Protein AF-A0A2S9FES9-F1 (afdb_monomer)

Secondary structure (DSSP, 8-state):
-HHHHHHHTTSS--EEEEES---STTS--HHHHHHHHHHHHHTT--SEEEEE-S-SSSSTHHHH-S---HHHHHHHS-GGGHHHHHHHHHHHH------TTTTHHHHHHHHTT-SSSEEEE-SS--SHHHHHHHHHHT-SEE---HHHHH-TTHHHHHHH-TT---------HHHHHTTSS---TT-HHHHH-----HHHHTTS--------

Sequence (212 aa):
AERVREVVGDQIAVIAKLDMDDGLPGSIWIDEALRTAQLLDADHTLDAIELTQGSSVYKPMYLFRGDVPVREFARVMPPALRPAVRLVGKQTMGVYPYEDLYMLPAARQFVSLMRNTQLILLGGITNRDHLVTGRREGFDFMAMGRALLREPDLVNKMIAEPTTRSRCTHNNKCMVTVFGRTHCVLDPEQRYGRVESADAVGALGGTVTAIG

Nearest PDB structures (foldseek):
  4nae-assembly1_A  TM=6.005E-01  e=2.695E-02  Geobacillus kaustophilus HTA426
  3b0u-assembly2_Y  TM=5.362E-01  e=3.894E-02  Thermus thermophilus HB8
  4naf-assembly1_B  TM=5.577E-01  e=7.193E-02  Geobacillus kaustophilus HTA426
  3atz-assembly3_C  TM=6.819E-01  e=1.749E+00  Trypanosoma cruzi
  5k0r-assembly1_A  TM=3.164E-01  e=3.662E-02  Shewanella oneidensis MR-1

pLDDT: mean 91.8, std 12.76, range [35.34, 98.88]

Radius of gyration: 21.16 Å; Cα contacts (8 Å, |Δi|>4): 321; chains: 1; bounding box: 43×60×58 Å

Foldseek 3Di:
DVVVCVVCPPVDAAEAEFACEAPDVPDDHNVNSLVVLLVVLVVLRHQAYEYFHHDCVFLVCRRQAAAQLQQLLLVVDDVVCSVVSNVCVDVRNDHHHADAQVCVVSQLVNQVSHDRHAYEREGRDQALVSVVVCVVSRHPHYDDDQQCLQPVCSVVVCVVPVPDGGPRPSNCSLVSCVVDDRGDCVDCCRNVNDDDDPVNVVVDPDDDDDDD

Mean predicted aligned error: 6.39 Å

Solvent-accessible surface area (backbone atoms only — not comparable to full-atom values): 12202 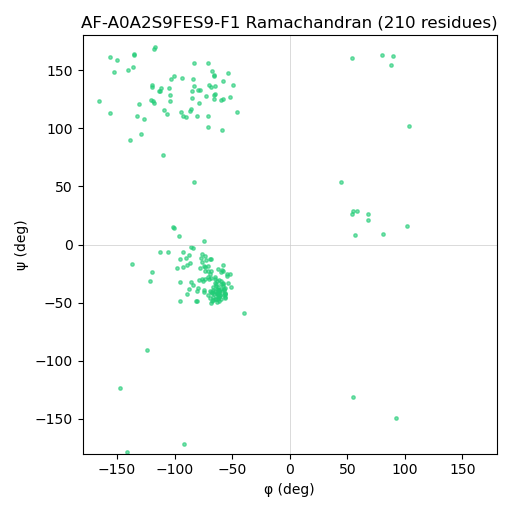Å² total; per-residue (Å²): 100,56,73,57,33,71,75,50,55,89,79,58,86,43,70,47,79,42,64,37,34,42,89,49,96,92,56,62,39,54,71,60,29,52,53,49,50,48,53,52,32,73,64,68,42,42,56,29,39,35,48,46,42,37,32,85,84,54,35,31,27,68,48,68,31,32,49,69,40,32,73,60,47,25,68,80,42,62,80,89,51,23,67,56,34,58,73,48,31,52,70,63,33,35,85,33,81,64,54,76,43,68,38,45,82,65,54,55,68,48,50,86,65,52,84,70,35,41,39,26,45,38,40,55,44,53,38,49,67,48,52,53,48,43,45,75,66,60,33,75,42,74,51,65,55,68,31,42,58,60,34,80,59,47,69,60,45,33,69,79,38,60,83,48,71,55,86,48,79,50,50,49,54,36,69,57,27,59,87,62,73,68,37,26,79,87,37,60,50,68,61,76,46,73,82,77,53,78,74,60,59,72,76,57,87,67,86,84,77,87,77,134

Structure (mmCIF, N/CA/C/O backbone):
data_AF-A0A2S9FES9-F1
#
_entry.id   AF-A0A2S9FES9-F1
#
loop_
_atom_site.group_PDB
_atom_site.id
_atom_site.type_symbol
_atom_site.label_atom_id
_atom_site.label_alt_id
_atom_site.label_comp_id
_atom_site.label_asym_id
_atom_site.label_entity_id
_atom_site.label_seq_id
_atom_site.pdbx_PDB_ins_code
_atom_site.Cartn_x
_atom_site.Cartn_y
_atom_site.Cartn_z
_atom_site.occupancy
_atom_site.B_iso_or_equiv
_atom_site.auth_seq_id
_atom_site.auth_comp_id
_atom_site.auth_asym_id
_atom_site.auth_atom_id
_atom_site.pdbx_PDB_model_num
ATOM 1 N N . ALA A 1 1 ? -21.645 1.277 4.607 1.00 89.44 1 ALA A N 1
ATOM 2 C CA . ALA A 1 1 ? -21.116 0.163 5.421 1.00 89.44 1 ALA A CA 1
ATOM 3 C C . ALA A 1 1 ? -22.243 -0.572 6.143 1.00 89.44 1 ALA A C 1
ATOM 5 O O . ALA A 1 1 ? -22.312 -1.787 6.020 1.00 89.44 1 ALA A O 1
ATOM 6 N N . GLU A 1 2 ? -23.172 0.151 6.775 1.00 94.62 2 GLU A N 1
ATOM 7 C CA . GLU A 1 2 ? -24.381 -0.384 7.431 1.00 94.62 2 GLU A CA 1
ATOM 8 C C . GLU A 1 2 ? -25.073 -1.519 6.665 1.00 94.62 2 GLU A C 1
ATOM 10 O O . GLU A 1 2 ? -25.104 -2.644 7.150 1.00 94.62 2 GLU A O 1
ATOM 15 N N . ARG A 1 3 ? -25.503 -1.288 5.416 1.00 97.31 3 ARG A N 1
ATOM 16 C CA . ARG A 1 3 ? -26.174 -2.337 4.630 1.00 97.31 3 ARG A CA 1
ATOM 17 C C . ARG A 1 3 ? -25.334 -3.605 4.436 1.00 97.31 3 ARG A C 1
ATOM 19 O O . ARG A 1 3 ? -25.883 -4.699 4.367 1.00 97.31 3 ARG A O 1
ATOM 26 N N . VAL A 1 4 ? -24.011 -3.469 4.324 1.00 97.19 4 VAL A N 1
ATOM 27 C CA . VAL A 1 4 ? -23.110 -4.628 4.227 1.00 97.19 4 VAL A CA 1
ATOM 28 C C . VAL A 1 4 ? -23.113 -5.374 5.556 1.00 97.19 4 VAL A C 1
ATOM 30 O O . VAL A 1 4 ? -23.372 -6.573 5.552 1.00 97.19 4 VAL A O 1
ATOM 33 N N . ARG A 1 5 ? -22.919 -4.665 6.679 1.00 96.69 5 ARG A N 1
ATOM 34 C CA . ARG A 1 5 ? -22.953 -5.237 8.034 1.00 96.69 5 ARG A CA 1
ATOM 35 C C . ARG A 1 5 ? -24.268 -5.960 8.326 1.00 96.69 5 ARG A C 1
ATOM 37 O O . ARG A 1 5 ? -24.227 -7.081 8.810 1.00 96.69 5 ARG A O 1
ATOM 44 N N . GLU A 1 6 ? -25.413 -5.372 7.990 1.00 97.06 6 GLU A N 1
ATOM 45 C CA . GLU A 1 6 ? -26.726 -6.012 8.161 1.00 97.06 6 GLU A CA 1
ATOM 46 C C . GLU A 1 6 ? -26.826 -7.360 7.441 1.00 97.06 6 GLU A C 1
ATOM 48 O O . GLU A 1 6 ? -27.397 -8.312 7.966 1.00 97.06 6 GLU A O 1
ATOM 53 N N . VAL A 1 7 ? -26.300 -7.433 6.214 1.00 98.00 7 VAL A N 1
ATOM 54 C CA . VAL A 1 7 ? -26.383 -8.637 5.380 1.00 98.00 7 VAL A CA 1
ATOM 55 C C . VAL A 1 7 ? -25.429 -9.720 5.876 1.00 98.00 7 VAL A C 1
ATOM 57 O O . VAL A 1 7 ? -25.786 -10.897 5.841 1.00 98.00 7 VAL A O 1
ATOM 60 N N . VAL A 1 8 ? -24.225 -9.347 6.317 1.00 97.50 8 VAL A N 1
ATOM 61 C CA . VAL A 1 8 ? -23.186 -10.319 6.694 1.00 97.50 8 VAL A CA 1
ATOM 62 C C . VAL A 1 8 ? -23.186 -10.679 8.183 1.00 97.50 8 VAL A C 1
ATOM 64 O O . VAL A 1 8 ? -22.630 -11.713 8.558 1.00 97.50 8 VAL A O 1
ATOM 67 N N . GLY A 1 9 ? -23.802 -9.854 9.035 1.00 95.00 9 GLY A N 1
ATOM 68 C CA . GLY A 1 9 ? -23.737 -9.980 10.491 1.00 95.00 9 GLY A CA 1
ATOM 69 C C . GLY A 1 9 ? -22.289 -10.010 10.985 1.00 95.00 9 GLY A C 1
ATOM 70 O O . GLY A 1 9 ? -21.461 -9.214 10.545 1.00 95.00 9 GLY A O 1
ATOM 71 N N . ASP A 1 10 ? -21.978 -10.981 11.844 1.00 94.94 10 ASP A N 1
ATOM 72 C CA . ASP A 1 10 ? -20.635 -11.193 12.407 1.00 94.94 10 ASP A CA 1
ATOM 73 C C . ASP A 1 10 ? -19.865 -12.335 11.716 1.00 94.94 10 ASP A C 1
ATOM 75 O O . ASP A 1 10 ? -18.880 -12.849 12.243 1.00 94.94 10 ASP A O 1
ATOM 79 N N . GLN A 1 11 ? -20.317 -12.785 10.539 1.00 97.25 11 GLN A N 1
ATOM 80 C CA . GLN A 1 11 ? -19.721 -13.944 9.859 1.00 97.25 11 GLN A CA 1
ATOM 81 C C . GLN A 1 11 ? -18.375 -13.627 9.202 1.00 97.25 11 GLN A C 1
ATOM 83 O O . GLN A 1 11 ? -17.523 -14.507 9.078 1.00 97.25 11 GLN A O 1
ATOM 88 N N . ILE A 1 12 ? -18.200 -12.388 8.740 1.00 96.88 12 ILE A N 1
ATOM 89 C CA . ILE A 1 12 ? -16.983 -11.921 8.076 1.00 96.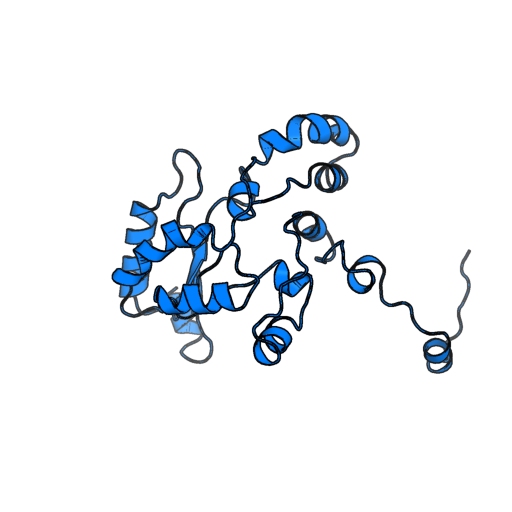88 12 ILE A CA 1
ATOM 90 C C . ILE A 1 12 ? -16.653 -10.498 8.515 1.00 96.88 12 ILE A C 1
ATOM 92 O O . ILE A 1 12 ? -17.546 -9.703 8.811 1.00 96.88 12 ILE A O 1
ATOM 96 N N . ALA A 1 13 ? -15.359 -10.179 8.511 1.00 97.44 13 ALA A N 1
ATOM 97 C CA . ALA A 1 13 ? -14.901 -8.827 8.778 1.00 97.44 13 ALA A CA 1
ATOM 98 C C . ALA A 1 13 ? -15.263 -7.884 7.617 1.00 97.44 13 ALA A C 1
ATOM 100 O O . ALA A 1 13 ? -15.079 -8.224 6.444 1.00 97.44 13 ALA A O 1
ATOM 101 N N . VAL A 1 14 ? -15.733 -6.683 7.942 1.00 97.94 14 VAL A N 1
ATOM 102 C CA . VAL A 1 14 ? -16.038 -5.608 6.998 1.00 97.94 14 VAL A CA 1
ATOM 103 C C . VAL A 1 14 ? -14.964 -4.535 7.122 1.00 97.94 14 VAL A C 1
ATOM 105 O O . VAL A 1 14 ? -14.864 -3.844 8.135 1.00 97.94 14 VAL A O 1
ATOM 108 N N . ILE A 1 15 ? -14.165 -4.389 6.067 1.00 98.31 15 ILE A N 1
ATOM 109 C CA . ILE A 1 15 ? -13.065 -3.424 5.995 1.00 98.31 15 ILE A CA 1
ATOM 110 C C . ILE A 1 15 ? -13.401 -2.379 4.936 1.00 98.31 15 ILE A C 1
ATOM 112 O O . ILE A 1 15 ? -13.773 -2.728 3.814 1.00 98.31 15 ILE A O 1
ATOM 116 N N . ALA A 1 16 ? -13.243 -1.101 5.276 1.00 98.06 16 ALA A N 1
ATOM 117 C CA . ALA A 1 16 ? -13.265 -0.025 4.290 1.00 98.06 16 ALA A CA 1
ATOM 118 C C . ALA A 1 16 ? -11.839 0.408 3.956 1.00 98.06 16 ALA A C 1
ATOM 120 O O . ALA A 1 16 ? -10.972 0.443 4.824 1.00 98.06 16 ALA A O 1
ATOM 121 N N . LYS A 1 17 ? -11.602 0.779 2.701 1.00 97.94 17 LYS A N 1
ATOM 122 C CA . LYS A 1 17 ? -10.362 1.426 2.282 1.00 97.94 17 LYS A CA 1
ATOM 123 C C . LYS A 1 17 ? -10.639 2.908 2.071 1.00 97.94 17 LYS A C 1
ATOM 125 O O . LYS A 1 17 ? -11.547 3.244 1.316 1.00 97.94 17 LYS A O 1
ATOM 130 N N . LEU A 1 18 ? -9.896 3.761 2.768 1.00 97.44 18 LEU A N 1
ATOM 131 C CA . LEU A 1 18 ? -10.116 5.203 2.814 1.00 97.44 18 LEU A CA 1
ATOM 132 C C . LEU A 1 18 ? -8.873 5.937 2.306 1.00 97.44 18 LEU A C 1
ATOM 134 O O . LEU A 1 18 ? -7.776 5.754 2.840 1.00 97.44 18 LEU A O 1
ATOM 138 N N . ASP A 1 19 ? -9.057 6.782 1.295 1.00 96.19 19 ASP A N 1
ATOM 139 C CA . ASP A 1 19 ? -8.030 7.722 0.852 1.00 96.19 19 ASP A CA 1
ATOM 140 C C . ASP A 1 19 ? -7.877 8.858 1.868 1.00 96.19 19 ASP A C 1
ATOM 142 O O . ASP A 1 19 ? -8.847 9.493 2.277 1.00 96.19 19 ASP A O 1
ATOM 146 N N . MET A 1 20 ? -6.639 9.092 2.302 1.00 97.25 20 MET A N 1
ATOM 147 C CA . MET A 1 20 ? -6.288 10.165 3.233 1.00 97.25 20 MET A CA 1
ATOM 148 C C . MET A 1 20 ? -6.029 11.491 2.517 1.00 97.25 20 MET A C 1
ATOM 150 O O . MET A 1 20 ? -6.211 12.553 3.097 1.00 97.25 20 MET A O 1
ATOM 154 N N . ASP A 1 21 ? -5.503 11.415 1.298 1.00 93.88 21 ASP A N 1
ATOM 155 C CA . ASP A 1 21 ? -5.107 12.552 0.472 1.00 93.88 21 ASP A CA 1
ATOM 156 C C . ASP A 1 21 ? -4.890 12.053 -0.960 1.00 93.88 21 ASP A C 1
ATOM 158 O O . ASP A 1 21 ? -4.083 11.149 -1.200 1.00 93.88 21 ASP A O 1
ATOM 162 N N . ASP A 1 22 ? -5.601 12.650 -1.906 1.00 86.94 22 ASP A N 1
ATOM 163 C CA . ASP A 1 22 ? -5.524 12.325 -3.331 1.00 86.94 22 ASP A CA 1
ATOM 164 C C . ASP A 1 22 ? -4.408 13.081 -4.075 1.00 86.94 22 ASP A C 1
ATOM 166 O O . ASP A 1 22 ? -4.022 12.701 -5.186 1.00 86.94 22 ASP A O 1
ATOM 170 N N . GLY A 1 23 ? -3.861 14.144 -3.479 1.00 84.75 23 GLY A N 1
ATOM 171 C CA . GLY A 1 23 ? -2.838 14.999 -4.074 1.00 84.75 23 GLY A CA 1
ATOM 172 C C . GLY A 1 23 ? -3.343 15.829 -5.258 1.00 84.75 23 GLY A C 1
ATOM 173 O O . GLY A 1 23 ? -2.538 16.250 -6.098 1.00 84.75 23 GLY A O 1
ATOM 174 N N . LEU A 1 24 ? -4.661 16.046 -5.362 1.00 87.62 24 LEU A N 1
ATOM 175 C CA . LEU A 1 24 ? -5.312 16.756 -6.463 1.00 87.62 24 LEU A CA 1
ATOM 176 C C . LEU A 1 24 ? -6.067 17.998 -5.958 1.00 87.62 24 LEU A C 1
ATOM 178 O O . LEU A 1 24 ? -6.795 17.942 -4.974 1.00 87.62 24 LEU A O 1
ATOM 182 N N . PRO A 1 25 ? -5.961 19.152 -6.635 1.00 85.38 25 PRO A N 1
ATOM 183 C CA . PRO A 1 25 ? -6.785 20.305 -6.289 1.00 85.38 25 PRO A CA 1
ATOM 184 C C . PRO A 1 25 ? -8.284 19.975 -6.376 1.00 85.38 25 PRO A C 1
ATOM 186 O O . PRO A 1 25 ? -8.762 19.543 -7.424 1.00 85.38 25 PRO A O 1
ATOM 189 N N . GLY A 1 26 ? -9.017 20.206 -5.284 1.00 86.50 26 GLY A N 1
ATOM 190 C CA . GLY A 1 26 ? -10.461 19.955 -5.196 1.00 86.50 26 GLY A CA 1
ATOM 191 C C . GLY A 1 26 ? -10.872 18.502 -4.922 1.00 86.50 26 GLY A C 1
ATOM 192 O O . GLY A 1 26 ? -12.058 18.202 -5.033 1.00 86.50 26 GLY A O 1
ATOM 193 N N . SER A 1 27 ? -9.931 17.608 -4.598 1.00 89.94 27 SER A N 1
ATOM 194 C CA . SER A 1 27 ? -10.224 16.266 -4.070 1.00 89.94 27 SER A CA 1
ATOM 195 C C . SER A 1 27 ? -10.267 16.252 -2.539 1.00 89.94 27 SER A C 1
ATOM 197 O O . SER A 1 27 ? -10.170 17.308 -1.918 1.00 89.94 27 SER A O 1
ATOM 199 N N . ILE A 1 28 ? -10.355 15.052 -1.949 1.00 91.12 28 ILE A N 1
ATOM 200 C CA . ILE A 1 28 ? -10.254 14.862 -0.501 1.00 91.12 28 ILE A CA 1
ATOM 201 C C . ILE A 1 28 ? -8.858 15.239 0.008 1.00 91.12 28 ILE A C 1
ATOM 203 O O . ILE A 1 28 ? -7.843 14.863 -0.593 1.00 91.12 28 ILE A O 1
ATOM 207 N N . TRP A 1 29 ? -8.828 15.954 1.130 1.00 95.12 29 TRP A N 1
ATOM 208 C CA . TRP A 1 29 ? -7.616 16.259 1.889 1.00 95.12 29 TRP A CA 1
ATOM 209 C C . TRP A 1 29 ? -7.652 15.645 3.290 1.00 95.12 29 TRP A C 1
ATOM 211 O O . TRP A 1 29 ? -8.671 15.127 3.750 1.00 95.12 29 TRP 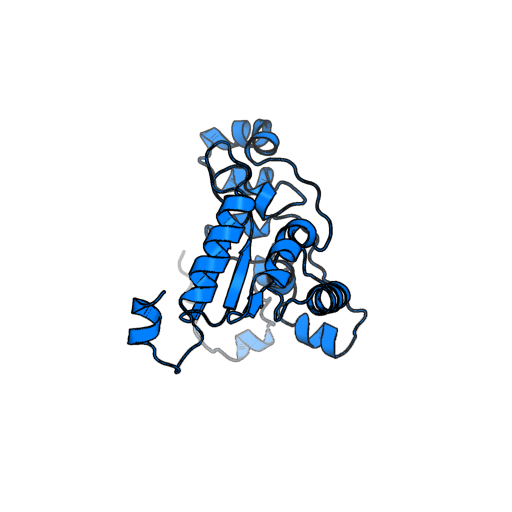A O 1
ATOM 221 N N . ILE A 1 30 ? -6.507 15.694 3.974 1.00 96.44 30 ILE A N 1
ATOM 222 C CA . ILE A 1 30 ? -6.297 14.994 5.245 1.00 96.44 30 ILE A CA 1
ATOM 223 C C . ILE A 1 30 ? -7.320 15.374 6.320 1.00 96.44 30 ILE A C 1
ATOM 225 O O . ILE A 1 30 ? -7.794 14.509 7.043 1.00 96.44 30 ILE A O 1
ATOM 229 N N . ASP A 1 31 ? -7.708 16.640 6.416 1.00 95.50 31 ASP A N 1
ATOM 230 C CA . ASP A 1 31 ? -8.692 17.137 7.376 1.00 95.50 31 ASP A CA 1
ATOM 231 C C . ASP A 1 31 ? -10.097 16.574 7.115 1.00 95.50 31 ASP A C 1
ATOM 233 O O . ASP A 1 31 ? -10.772 16.119 8.045 1.00 95.50 31 ASP A O 1
ATOM 237 N N . GLU A 1 32 ? -10.509 16.515 5.849 1.00 96.56 32 GLU A N 1
ATOM 238 C CA . GLU A 1 32 ? -11.768 15.891 5.430 1.00 96.56 32 GLU A CA 1
ATOM 239 C C . GLU A 1 32 ? -11.750 14.372 5.649 1.00 96.56 32 GLU A C 1
ATOM 241 O O . GLU A 1 32 ? -12.738 13.787 6.109 1.00 96.56 32 GLU A O 1
ATOM 246 N N . ALA A 1 33 ? -10.616 13.721 5.377 1.00 97.75 33 ALA A N 1
ATOM 247 C CA . ALA A 1 33 ? -10.440 12.291 5.598 1.00 97.75 33 ALA A CA 1
ATOM 248 C C . ALA A 1 33 ? -10.481 11.931 7.091 1.00 97.75 33 ALA A C 1
ATOM 250 O O . ALA A 1 33 ? -11.138 10.958 7.465 1.00 97.75 33 ALA A O 1
ATOM 251 N N . LEU A 1 34 ? -9.859 12.735 7.963 1.00 98.31 34 LEU A N 1
ATOM 252 C CA . LEU A 1 34 ? -9.940 12.564 9.419 1.00 98.31 34 LEU A CA 1
ATOM 253 C C . LEU A 1 34 ? -11.391 12.678 9.900 1.00 98.31 34 LEU A C 1
ATOM 255 O O . LEU A 1 34 ? -11.849 11.844 10.684 1.00 98.31 34 LEU A O 1
ATOM 259 N N . ARG A 1 35 ? -12.147 13.661 9.390 1.00 97.69 35 ARG A N 1
ATOM 260 C CA . ARG A 1 35 ? -13.574 13.793 9.713 1.00 97.69 35 ARG A CA 1
ATOM 261 C C . ARG A 1 35 ? -14.381 12.592 9.222 1.00 97.69 35 ARG A C 1
ATOM 263 O O . ARG A 1 35 ? -15.236 12.095 9.951 1.00 97.69 35 ARG A O 1
ATOM 270 N N . THR A 1 36 ? -14.099 12.116 8.015 1.00 97.56 36 THR A N 1
ATOM 271 C CA . THR A 1 36 ? -14.755 10.937 7.436 1.00 97.56 36 THR A CA 1
ATOM 272 C C . THR A 1 36 ? -14.486 9.689 8.274 1.00 97.56 36 THR A C 1
ATOM 274 O O . THR A 1 36 ? -15.422 8.966 8.605 1.00 97.56 36 THR A O 1
ATOM 277 N N . ALA A 1 37 ? -13.240 9.465 8.695 1.00 98.12 37 ALA A N 1
ATOM 278 C CA . ALA A 1 37 ? -12.880 8.339 9.551 1.00 98.12 37 ALA A CA 1
ATOM 279 C C . ALA A 1 37 ? -13.594 8.384 10.909 1.00 98.12 37 ALA A C 1
ATOM 281 O O . ALA A 1 37 ? -14.089 7.357 11.355 1.00 98.12 37 ALA A O 1
ATOM 282 N N . GLN A 1 38 ? -13.731 9.561 11.531 1.00 98.00 38 GLN A N 1
ATOM 283 C CA . GLN A 1 38 ? -14.500 9.712 12.774 1.00 98.00 38 GLN A CA 1
ATOM 284 C C . GLN A 1 38 ? -15.983 9.366 12.610 1.00 98.00 38 GLN A C 1
ATOM 286 O O . GLN A 1 38 ? -16.573 8.784 13.515 1.00 98.00 38 GLN A O 1
ATOM 291 N N . LEU A 1 39 ? -16.597 9.748 11.484 1.00 97.69 39 LEU A N 1
ATOM 292 C CA . LEU A 1 39 ? -17.988 9.391 11.193 1.00 97.69 39 LEU A CA 1
ATOM 293 C C . LEU A 1 39 ? -18.126 7.874 11.026 1.00 97.69 39 LEU A C 1
ATOM 295 O O . LEU A 1 39 ? -18.968 7.264 11.671 1.00 97.69 39 LEU A O 1
ATOM 299 N N . LEU A 1 40 ? -17.232 7.260 10.246 1.00 97.56 40 LEU A N 1
ATOM 300 C CA . LEU A 1 40 ? -17.208 5.809 10.055 1.00 97.56 40 LEU A CA 1
ATOM 301 C C . LEU A 1 40 ? -16.943 5.041 11.361 1.00 97.56 40 LEU A C 1
ATOM 303 O O . LEU A 1 40 ? -17.530 3.981 11.572 1.00 97.56 40 LEU A O 1
ATOM 307 N N . ASP A 1 41 ? -16.093 5.573 12.244 1.00 98.00 41 ASP A N 1
ATOM 308 C CA . ASP A 1 41 ? -15.819 4.996 13.565 1.00 98.00 41 ASP A CA 1
ATOM 309 C C . ASP A 1 41 ? -17.033 5.057 14.498 1.00 98.00 41 ASP A C 1
ATOM 311 O O . ASP A 1 41 ? -17.264 4.138 15.285 1.00 98.00 41 ASP A O 1
ATOM 315 N N . ALA A 1 42 ? -17.806 6.142 14.410 1.00 97.62 42 ALA A N 1
ATOM 316 C CA . ALA A 1 42 ? -19.015 6.348 15.199 1.00 97.62 42 ALA A CA 1
ATOM 317 C C . ALA A 1 42 ? -20.186 5.472 14.734 1.00 97.62 42 ALA A C 1
ATOM 319 O O . ALA A 1 42 ? -21.086 5.204 15.525 1.00 97.62 42 ALA A O 1
ATOM 320 N N . ASP A 1 43 ? -20.173 5.004 13.485 1.00 96.06 43 ASP A N 1
ATOM 321 C CA . ASP A 1 43 ? -21.213 4.116 12.965 1.00 96.06 43 ASP A CA 1
ATOM 322 C C . ASP A 1 43 ? -21.095 2.686 13.521 1.00 96.06 43 ASP A C 1
ATOM 324 O O . ASP A 1 43 ? -22.058 1.928 13.452 1.00 96.06 43 ASP A O 1
ATOM 328 N N . HIS A 1 44 ? -19.932 2.281 14.054 1.00 95.25 44 HIS A N 1
ATOM 329 C CA . HIS A 1 44 ? -19.676 0.924 14.571 1.00 95.25 44 HIS A CA 1
ATOM 330 C C . HIS A 1 44 ? -19.975 -0.212 13.569 1.00 95.25 44 HIS A C 1
ATOM 332 O O . HIS A 1 44 ? -20.274 -1.343 13.952 1.00 95.25 44 HIS A O 1
ATOM 338 N N . THR A 1 45 ? -19.906 0.069 12.265 1.00 96.50 45 THR A N 1
ATOM 339 C CA . THR A 1 45 ? -20.235 -0.921 11.222 1.00 96.50 45 T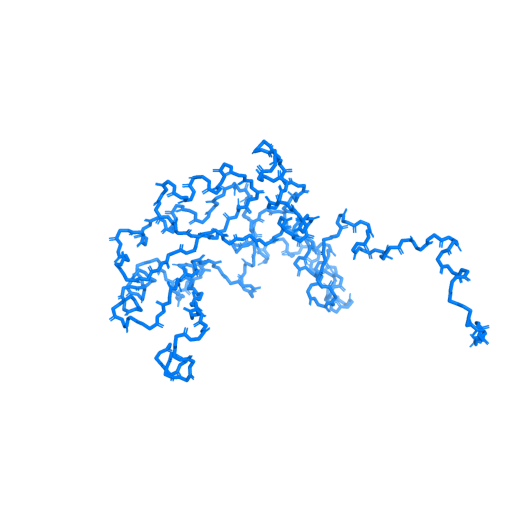HR A CA 1
ATOM 340 C C . THR A 1 45 ? -19.008 -1.610 10.629 1.00 96.50 45 THR A C 1
ATOM 342 O O . THR A 1 45 ? -19.142 -2.698 10.061 1.00 96.50 45 THR A O 1
ATOM 345 N N . LEU A 1 46 ? -17.824 -1.008 10.762 1.00 98.06 46 LEU A N 1
ATOM 346 C CA . LEU A 1 46 ? -16.560 -1.493 10.207 1.00 98.06 46 LEU A CA 1
ATOM 347 C C . LEU A 1 46 ? -15.693 -2.138 11.289 1.00 98.06 46 LEU A C 1
ATOM 349 O O . LEU A 1 46 ? -15.614 -1.631 12.401 1.00 98.06 46 LEU A O 1
ATOM 353 N N . ASP A 1 47 ? -14.995 -3.216 10.936 1.00 98.38 47 ASP A N 1
ATOM 354 C CA . ASP A 1 47 ? -13.995 -3.833 11.816 1.00 98.38 47 ASP A CA 1
ATOM 355 C C . ASP A 1 47 ? -12.637 -3.142 11.691 1.00 98.38 47 ASP A C 1
ATOM 357 O O . ASP A 1 47 ? -11.905 -3.018 12.674 1.00 98.38 47 ASP A O 1
ATOM 361 N N . ALA A 1 48 ? -12.295 -2.687 10.481 1.00 98.62 48 ALA A N 1
ATOM 362 C CA . ALA A 1 48 ? -11.069 -1.943 10.235 1.00 98.62 48 ALA A CA 1
ATOM 363 C C . ALA A 1 48 ? -11.190 -0.946 9.072 1.00 98.62 48 ALA A C 1
ATOM 365 O O . ALA A 1 48 ? -12.017 -1.102 8.168 1.00 98.62 48 ALA A O 1
ATOM 366 N N . ILE A 1 49 ? -10.304 0.050 9.070 1.00 98.75 49 ILE A N 1
ATOM 367 C CA . ILE A 1 49 ? -10.088 0.976 7.956 1.00 98.75 49 ILE A CA 1
ATOM 368 C C . ILE A 1 49 ? -8.648 0.835 7.452 1.00 98.75 49 ILE A C 1
ATOM 370 O O . ILE A 1 49 ? -7.690 1.034 8.200 1.00 98.75 49 ILE A O 1
ATOM 374 N N . GLU A 1 50 ? -8.491 0.512 6.167 1.00 98.81 50 GLU A N 1
ATOM 375 C CA . GLU A 1 50 ? -7.210 0.572 5.459 1.00 98.81 50 GLU A CA 1
ATOM 376 C C . GLU A 1 50 ? -6.978 1.970 4.901 1.00 98.81 50 GLU A C 1
ATOM 378 O O . GLU A 1 50 ? -7.695 2.428 4.012 1.00 98.81 50 GLU A O 1
ATOM 383 N N . LEU A 1 51 ? -5.949 2.638 5.414 1.00 98.56 51 LEU A N 1
ATOM 384 C CA . LEU A 1 51 ? -5.600 3.991 5.004 1.00 98.56 51 LEU A CA 1
ATOM 385 C C . LEU A 1 51 ? -4.719 3.960 3.756 1.00 98.56 51 LEU A C 1
ATOM 387 O O . LEU A 1 51 ? -3.727 3.235 3.697 1.00 98.56 51 LEU A O 1
ATOM 391 N N . THR A 1 52 ? -5.052 4.769 2.757 1.00 97.38 52 THR A N 1
ATOM 392 C CA . THR A 1 52 ? -4.298 4.869 1.503 1.00 97.38 52 THR A CA 1
ATOM 393 C C . THR A 1 52 ? -4.218 6.317 1.013 1.00 97.38 52 THR A C 1
ATOM 395 O O . THR A 1 52 ? -4.612 7.232 1.731 1.00 97.38 52 THR A O 1
ATOM 398 N N . GLN A 1 53 ? -3.588 6.549 -0.136 1.00 95.62 53 GLN A N 1
ATOM 399 C CA . GLN A 1 53 ? -3.378 7.883 -0.697 1.00 95.62 53 GLN A CA 1
ATOM 400 C C . GLN A 1 53 ? -3.281 7.809 -2.212 1.00 95.62 53 GLN A C 1
ATOM 402 O O . GLN A 1 53 ? -2.633 6.906 -2.754 1.00 95.62 53 GLN A O 1
ATOM 407 N N . GLY A 1 54 ? -3.740 8.870 -2.859 1.00 92.50 54 GLY A N 1
ATOM 408 C CA . GLY A 1 54 ? -3.521 9.124 -4.265 1.00 92.50 54 GLY A CA 1
ATOM 409 C C . GLY A 1 54 ? -4.435 8.354 -5.197 1.00 92.50 54 GLY A C 1
ATOM 410 O O . GLY A 1 54 ? -4.984 7.302 -4.898 1.00 92.50 54 GLY A O 1
ATOM 411 N N . SER A 1 55 ? -4.483 8.844 -6.427 1.00 88.88 55 SER A N 1
ATOM 412 C CA . SER A 1 55 ? -5.264 8.227 -7.485 1.00 88.88 55 SER A CA 1
ATOM 413 C C . SER A 1 55 ? -4.427 7.247 -8.309 1.00 88.88 55 SER A C 1
ATOM 415 O O . SER A 1 55 ? -3.271 7.503 -8.638 1.00 88.88 55 SER A O 1
ATOM 417 N N . SER A 1 56 ? -5.030 6.135 -8.734 1.00 85.88 56 SER A N 1
ATOM 418 C CA . SER A 1 56 ? -4.444 5.252 -9.757 1.00 85.88 56 SER A CA 1
ATOM 419 C C . SER A 1 56 ? -4.580 5.810 -11.183 1.00 85.88 56 SER A C 1
ATOM 421 O O . SER A 1 56 ? -3.896 5.346 -12.096 1.00 85.88 56 SER A O 1
ATOM 423 N N . VAL A 1 57 ? -5.440 6.816 -11.373 1.00 85.31 57 VAL A N 1
ATOM 424 C CA . VAL A 1 57 ? -5.733 7.442 -12.670 1.00 85.31 57 VAL A CA 1
ATOM 425 C C . VAL A 1 57 ? -4.879 8.692 -12.861 1.00 85.31 57 VAL A C 1
ATOM 427 O O . VAL A 1 57 ? -4.219 8.852 -13.889 1.00 85.31 57 VAL A O 1
ATOM 430 N N . TYR A 1 58 ? -4.854 9.565 -11.855 1.00 87.56 58 TYR A N 1
ATOM 431 C CA . TYR A 1 58 ? -4.095 10.810 -11.882 1.00 87.56 58 TYR A CA 1
ATOM 432 C C . TYR A 1 58 ? -2.835 10.688 -11.038 1.00 87.56 58 TYR A C 1
ATOM 434 O O . TYR A 1 58 ? -2.900 10.308 -9.878 1.00 87.56 58 TYR A O 1
ATOM 442 N N . LYS A 1 59 ? -1.680 11.042 -11.615 1.00 90.38 59 LYS A N 1
ATOM 443 C CA . LYS A 1 59 ? -0.376 10.970 -10.931 1.00 90.38 59 LYS A CA 1
ATOM 444 C C . LYS A 1 59 ? -0.184 9.647 -10.153 1.00 90.38 59 LYS A C 1
ATOM 446 O O . LYS A 1 59 ? 0.179 9.697 -8.978 1.00 90.38 59 LYS A O 1
ATOM 451 N N . PRO A 1 60 ? -0.354 8.465 -10.787 1.00 92.62 60 PRO A N 1
ATOM 452 C CA . PRO A 1 60 ? -0.323 7.158 -10.112 1.00 92.62 60 PRO A CA 1
ATOM 453 C C . PRO A 1 60 ? 0.914 6.925 -9.245 1.00 92.62 60 PRO A C 1
ATOM 455 O O . PRO A 1 60 ? 0.880 6.169 -8.275 1.00 92.62 60 PRO A O 1
ATOM 458 N N . MET A 1 61 ? 2.023 7.596 -9.549 1.00 95.12 61 MET A N 1
ATOM 459 C CA . MET A 1 61 ? 3.231 7.472 -8.749 1.00 95.12 61 MET A CA 1
ATOM 460 C C . MET A 1 61 ? 3.119 8.086 -7.348 1.00 95.12 61 MET A C 1
ATOM 462 O O . MET A 1 61 ? 3.981 7.789 -6.527 1.00 95.12 61 MET A O 1
ATOM 466 N N . TYR A 1 62 ? 2.089 8.882 -7.042 1.00 94.00 62 TYR A N 1
ATOM 467 C CA . TYR A 1 62 ? 1.799 9.343 -5.679 1.00 94.00 62 TYR A CA 1
ATOM 468 C C . TYR A 1 62 ? 1.348 8.177 -4.782 1.00 94.00 62 TYR A C 1
ATOM 470 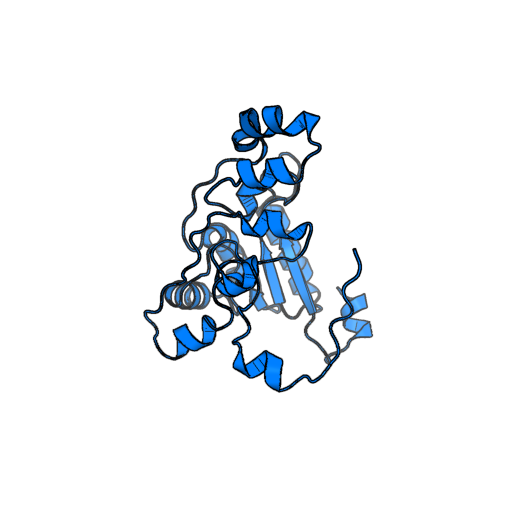O O . TYR A 1 62 ? 1.841 8.028 -3.665 1.00 94.00 62 TYR A O 1
ATOM 478 N N . LEU A 1 63 ? 0.516 7.271 -5.310 1.00 93.69 63 LEU A N 1
ATOM 479 C CA . LEU A 1 63 ? 0.100 6.042 -4.625 1.00 93.69 63 LEU A CA 1
ATOM 480 C C . LEU A 1 63 ? 1.261 5.041 -4.496 1.00 93.69 63 LEU A C 1
ATOM 482 O O . LEU A 1 63 ? 1.485 4.460 -3.431 1.00 93.69 63 LEU A O 1
ATOM 486 N N . PHE A 1 64 ? 2.015 4.822 -5.579 1.00 94.31 64 PHE A N 1
ATOM 487 C CA . PHE A 1 64 ? 3.020 3.752 -5.625 1.00 94.31 64 PHE A CA 1
ATOM 488 C C . PHE A 1 64 ? 4.407 4.151 -5.101 1.00 94.31 64 PHE A C 1
ATOM 490 O O . PHE A 1 64 ? 5.052 3.324 -4.449 1.00 94.31 64 PHE A O 1
ATOM 497 N N . ARG A 1 65 ? 4.875 5.375 -5.377 1.00 95.69 65 ARG A N 1
ATOM 498 C CA . ARG A 1 65 ? 6.258 5.856 -5.160 1.00 95.69 65 ARG A CA 1
ATOM 499 C C . ARG A 1 65 ? 7.342 4.980 -5.818 1.00 95.69 65 ARG A C 1
ATOM 501 O O . ARG A 1 65 ? 7.128 3.809 -6.143 1.00 95.69 65 ARG A O 1
ATOM 508 N N . GLY A 1 66 ? 8.532 5.538 -6.013 1.00 95.25 66 GLY A N 1
ATOM 509 C CA . GLY A 1 66 ? 9.677 4.849 -6.622 1.00 95.25 66 GLY A CA 1
ATOM 510 C C . GLY A 1 66 ? 9.775 5.046 -8.131 1.00 95.25 66 GLY A C 1
ATOM 511 O O . GLY A 1 66 ? 9.394 6.094 -8.657 1.00 95.25 66 GLY A O 1
ATOM 512 N N . ASP A 1 67 ? 10.315 4.051 -8.835 1.00 95.25 67 ASP A N 1
ATOM 513 C CA . ASP A 1 67 ? 10.608 4.195 -10.262 1.00 95.25 67 ASP A CA 1
ATOM 514 C C . ASP A 1 67 ? 9.336 4.348 -11.091 1.00 95.25 67 ASP A C 1
ATOM 516 O O . ASP A 1 67 ? 8.318 3.704 -10.833 1.00 95.25 67 ASP A O 1
ATOM 520 N N . VAL A 1 68 ? 9.417 5.147 -12.153 1.00 95.88 68 VAL A N 1
ATOM 521 C CA . VAL A 1 68 ? 8.303 5.335 -13.086 1.00 95.88 68 VAL A CA 1
ATOM 522 C C . VAL A 1 68 ? 8.455 4.364 -14.266 1.00 95.88 68 VAL A C 1
ATOM 524 O O . VAL A 1 68 ? 9.391 4.523 -15.060 1.00 95.88 68 VAL A O 1
ATOM 527 N N . PRO A 1 69 ? 7.558 3.372 -14.444 1.00 94.44 69 PRO A N 1
ATOM 528 C CA . PRO A 1 69 ? 7.716 2.290 -15.419 1.00 94.44 69 PRO A CA 1
ATOM 529 C C . PRO A 1 69 ? 7.249 2.714 -16.824 1.00 94.44 69 PRO A C 1
ATOM 531 O O . PRO A 1 69 ? 6.404 2.076 -17.455 1.00 94.44 69 PRO A O 1
ATOM 534 N N . VAL A 1 70 ? 7.790 3.826 -17.334 1.00 94.50 70 VAL A N 1
ATOM 535 C CA . VAL A 1 70 ? 7.341 4.471 -18.583 1.00 94.50 70 VAL A CA 1
ATOM 536 C C . VAL A 1 70 ? 7.441 3.526 -19.784 1.00 94.50 70 VAL A C 1
ATOM 538 O O . VAL A 1 70 ? 6.563 3.506 -20.647 1.00 94.50 70 VAL A O 1
ATOM 541 N N . ARG A 1 71 ? 8.514 2.727 -19.861 1.00 93.31 71 ARG A N 1
ATOM 542 C CA . ARG A 1 71 ? 8.740 1.807 -20.988 1.00 93.31 71 ARG A CA 1
ATOM 543 C C . ARG A 1 71 ? 7.712 0.688 -21.006 1.00 93.31 71 ARG A C 1
ATOM 545 O O . ARG A 1 71 ? 7.250 0.311 -22.080 1.00 93.31 71 ARG A O 1
ATOM 552 N N . GLU A 1 72 ? 7.398 0.153 -19.837 1.00 94.12 72 GLU A N 1
ATOM 553 C CA . GLU A 1 72 ? 6.404 -0.886 -19.642 1.00 94.12 72 GLU A CA 1
ATOM 554 C C . GLU A 1 72 ? 5.015 -0.338 -19.960 1.00 94.12 72 GLU A C 1
ATOM 556 O O . GLU A 1 72 ? 4.312 -0.929 -20.775 1.00 94.12 72 GLU A O 1
ATOM 561 N N . PHE A 1 73 ? 4.660 0.835 -19.433 1.00 92.12 73 PHE A N 1
ATOM 562 C CA . PHE A 1 73 ? 3.357 1.449 -19.685 1.00 92.12 73 PHE A CA 1
ATOM 563 C C . PHE A 1 73 ? 3.149 1.797 -21.164 1.00 92.12 73 PHE A C 1
ATOM 565 O O . PHE A 1 73 ? 2.090 1.550 -21.732 1.00 92.12 73 PHE A O 1
ATOM 572 N N . ALA A 1 74 ? 4.187 2.273 -21.856 1.00 93.25 74 ALA A N 1
ATOM 573 C CA . ALA A 1 74 ? 4.107 2.497 -23.296 1.00 93.25 74 ALA A CA 1
ATOM 574 C C . ALA A 1 74 ? 3.748 1.219 -24.080 1.00 93.25 74 ALA A C 1
ATOM 576 O O 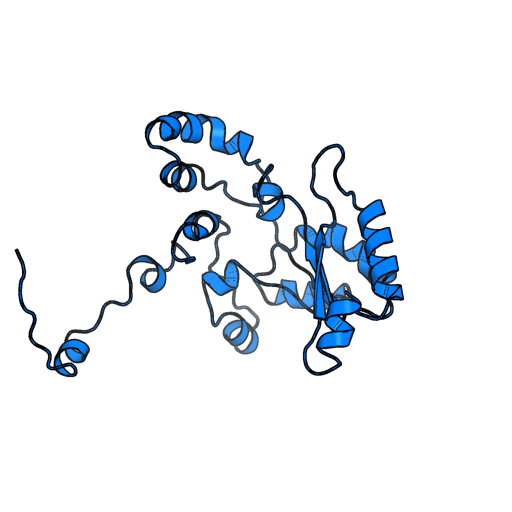. ALA A 1 74 ? 3.241 1.320 -25.189 1.00 93.25 74 ALA A O 1
ATOM 577 N N . ARG A 1 75 ? 3.987 0.006 -23.559 1.00 91.81 75 ARG A N 1
ATOM 578 C CA . ARG A 1 75 ? 3.623 -1.237 -24.267 1.00 91.81 75 ARG A CA 1
ATOM 579 C C . ARG A 1 75 ? 2.122 -1.513 -24.251 1.00 91.81 75 ARG A C 1
ATOM 581 O O . ARG A 1 75 ? 1.646 -2.102 -25.219 1.00 91.81 75 ARG A O 1
ATOM 588 N N . VAL A 1 76 ? 1.408 -1.066 -23.218 1.00 90.25 76 VAL A N 1
ATOM 589 C CA . VAL A 1 76 ? -0.049 -1.258 -23.087 1.00 90.25 76 VAL A CA 1
ATOM 590 C C . VAL A 1 76 ? -0.864 -0.152 -23.764 1.00 90.25 76 VAL A C 1
ATOM 592 O O . VAL A 1 76 ? -2.068 -0.289 -23.935 1.00 90.25 76 VAL A O 1
ATOM 595 N N . MET A 1 77 ? -0.207 0.921 -24.209 1.00 91.19 77 MET A N 1
ATOM 596 C CA . MET A 1 77 ? -0.833 1.990 -24.987 1.00 91.19 77 MET A CA 1
ATOM 597 C C . MET A 1 77 ? -0.914 1.636 -26.483 1.00 91.19 77 MET A C 1
ATOM 599 O O . MET A 1 77 ? -0.067 0.872 -26.978 1.00 91.19 77 MET A O 1
ATOM 603 N N . PRO A 1 78 ? -1.862 2.241 -27.233 1.00 93.25 78 PRO A N 1
ATOM 604 C CA . PRO A 1 78 ? -1.939 2.100 -28.685 1.00 93.25 78 PRO A CA 1
ATOM 605 C C . PRO A 1 78 ? -0.577 2.342 -29.364 1.00 93.25 78 PRO A C 1
ATOM 607 O O . PRO A 1 78 ? 0.113 3.300 -28.994 1.00 93.25 78 PRO A O 1
ATOM 610 N N . PRO A 1 79 ? -0.170 1.526 -30.363 1.00 94.00 79 PRO A N 1
ATOM 611 C CA . PRO A 1 79 ? 1.158 1.602 -30.984 1.00 94.00 79 PRO A CA 1
ATOM 612 C C . PRO A 1 79 ? 1.571 3.004 -31.451 1.00 94.00 79 PRO A C 1
ATOM 614 O O . PRO A 1 79 ? 2.727 3.389 -31.273 1.00 94.00 79 PRO A O 1
ATOM 617 N N . ALA A 1 80 ? 0.618 3.785 -31.966 1.00 94.94 80 ALA A N 1
ATOM 618 C CA . ALA A 1 80 ? 0.840 5.154 -32.429 1.00 94.94 80 ALA A CA 1
ATOM 619 C C . ALA A 1 80 ? 1.237 6.133 -31.305 1.00 94.94 80 ALA A C 1
ATOM 621 O O . ALA A 1 80 ? 1.994 7.069 -31.542 1.00 94.94 80 ALA A O 1
ATOM 622 N N . LEU A 1 81 ? 0.782 5.907 -30.067 1.00 94.06 81 LEU A N 1
ATOM 623 C CA . LEU A 1 81 ? 1.034 6.803 -28.930 1.00 94.06 81 LEU A CA 1
ATOM 624 C C . LEU A 1 81 ? 2.312 6.458 -28.154 1.00 94.06 81 LEU A C 1
ATOM 626 O O . LEU A 1 81 ? 2.767 7.246 -27.323 1.00 94.06 81 LEU A O 1
ATOM 630 N N . ARG A 1 82 ? 2.929 5.296 -28.407 1.00 94.12 82 ARG A N 1
ATOM 631 C CA . ARG A 1 82 ? 4.080 4.811 -27.622 1.00 94.12 82 ARG A CA 1
ATOM 632 C C . ARG A 1 82 ? 5.272 5.775 -27.592 1.00 94.12 82 ARG A C 1
ATOM 634 O O . ARG A 1 82 ? 5.839 5.929 -26.508 1.00 94.12 82 ARG A O 1
ATOM 641 N N . PRO A 1 83 ? 5.692 6.410 -28.707 1.00 94.12 83 PRO A N 1
ATOM 642 C CA . PRO A 1 83 ? 6.811 7.353 -28.679 1.00 94.12 83 PRO A CA 1
ATOM 643 C C . PRO A 1 83 ? 6.516 8.566 -27.793 1.00 94.12 83 PRO A C 1
ATOM 645 O O . PRO A 1 83 ? 7.351 8.932 -26.969 1.00 94.12 83 PRO A O 1
ATOM 648 N N . ALA A 1 84 ? 5.302 9.119 -27.892 1.00 92.88 84 ALA A N 1
ATOM 649 C CA . ALA A 1 84 ? 4.866 10.239 -27.065 1.00 92.88 84 ALA A CA 1
ATOM 650 C C . ALA A 1 84 ? 4.873 9.860 -25.577 1.00 92.88 84 ALA A C 1
ATOM 652 O O . ALA A 1 84 ? 5.493 10.543 -24.766 1.00 92.88 84 ALA A O 1
ATOM 653 N N . VAL A 1 85 ? 4.289 8.712 -25.222 1.00 92.38 85 VAL A N 1
ATOM 654 C CA . VAL A 1 85 ? 4.280 8.209 -23.837 1.00 92.38 85 VAL A CA 1
ATOM 655 C C . VAL A 1 85 ? 5.697 7.994 -23.307 1.00 92.38 85 VAL A C 1
ATOM 657 O O . VAL A 1 85 ? 5.970 8.310 -22.155 1.00 92.38 85 VAL A O 1
ATOM 660 N N . ARG A 1 86 ? 6.639 7.512 -24.127 1.00 92.19 86 ARG A N 1
ATOM 661 C CA . ARG A 1 86 ? 8.044 7.368 -23.707 1.00 92.19 86 ARG A CA 1
ATOM 662 C C . ARG A 1 86 ? 8.715 8.700 -23.380 1.00 92.19 86 ARG A C 1
ATOM 664 O O . ARG A 1 86 ? 9.589 8.715 -22.518 1.00 92.19 86 ARG A O 1
ATOM 671 N N . LEU A 1 87 ? 8.310 9.777 -24.049 1.00 91.81 87 LEU A N 1
ATOM 672 C CA . LEU A 1 87 ? 8.868 11.112 -23.861 1.00 91.81 87 LEU A CA 1
ATOM 673 C C . LEU A 1 87 ? 8.259 11.828 -22.646 1.00 91.81 87 LEU A C 1
ATOM 675 O O . LEU A 1 87 ? 8.999 12.327 -21.803 1.00 91.81 87 LEU A O 1
ATOM 679 N N . VAL A 1 88 ? 6.926 11.844 -22.523 1.00 91.75 88 VAL A N 1
ATOM 680 C CA . VAL A 1 88 ? 6.213 12.640 -21.495 1.00 91.75 88 VAL A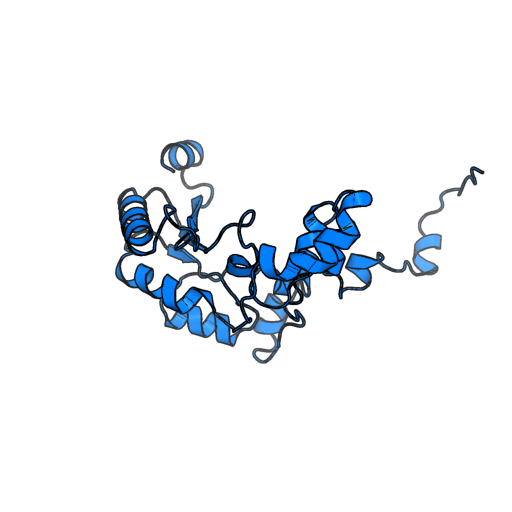 CA 1
ATOM 681 C C . VAL A 1 88 ? 5.638 11.809 -20.340 1.00 91.75 88 VAL A C 1
ATOM 683 O O . VAL A 1 88 ? 5.143 12.351 -19.349 1.00 91.75 88 VAL A O 1
ATOM 686 N N . GLY A 1 89 ? 5.711 10.478 -20.425 1.00 88.56 89 GLY A N 1
ATOM 687 C CA . GLY A 1 89 ? 5.115 9.542 -19.465 1.00 88.56 89 GLY A CA 1
ATOM 688 C C . GLY A 1 89 ? 5.597 9.747 -18.032 1.00 88.56 89 GLY A C 1
ATOM 689 O O . GLY A 1 89 ? 4.810 9.695 -17.095 1.00 88.56 89 GLY A O 1
ATOM 690 N N . LYS A 1 90 ? 6.886 10.063 -17.852 1.00 90.94 90 LYS A N 1
ATOM 691 C CA . LYS A 1 90 ? 7.466 10.265 -16.516 1.00 90.94 90 LYS A CA 1
ATOM 692 C C . LYS A 1 90 ? 6.814 11.436 -15.776 1.00 90.94 90 LYS A C 1
ATOM 694 O O . LYS A 1 90 ? 6.476 11.325 -14.605 1.00 90.94 90 LYS A O 1
ATOM 699 N N . GLN A 1 91 ? 6.628 12.559 -16.464 1.00 89.00 91 GLN A N 1
ATOM 700 C CA . GLN A 1 91 ? 6.046 13.766 -15.876 1.00 89.00 91 GLN A CA 1
ATOM 701 C C . GLN A 1 91 ? 4.537 13.617 -15.680 1.00 89.00 91 GLN A C 1
ATOM 703 O O . GLN A 1 91 ? 4.008 14.012 -14.641 1.00 89.00 91 GLN A O 1
ATOM 708 N N . THR A 1 92 ? 3.843 13.017 -16.650 1.00 90.00 92 THR A N 1
ATOM 709 C CA . THR A 1 92 ? 2.392 12.783 -16.576 1.00 90.00 92 THR A CA 1
ATOM 710 C C . THR A 1 92 ? 2.028 11.846 -15.427 1.00 90.00 92 THR A C 1
ATOM 712 O O . THR A 1 92 ? 1.114 12.171 -14.676 1.00 90.00 92 THR A O 1
ATOM 715 N N . MET A 1 93 ? 2.800 10.779 -15.201 1.00 92.06 93 MET A N 1
ATOM 716 C CA . MET A 1 93 ? 2.596 9.837 -14.090 1.00 92.06 93 MET A CA 1
ATOM 717 C C . MET A 1 93 ? 3.015 10.372 -12.714 1.00 92.06 93 MET A C 1
ATOM 719 O O . MET A 1 93 ? 2.574 9.840 -11.697 1.00 92.06 93 MET A O 1
ATOM 723 N N . GLY A 1 94 ? 3.835 11.424 -12.677 1.00 93.06 94 GLY A N 1
ATOM 724 C CA . GLY A 1 94 ? 4.418 11.970 -11.452 1.00 93.06 94 GLY A CA 1
ATOM 725 C C . GLY A 1 94 ? 5.736 11.292 -11.070 1.00 93.06 94 GLY A C 1
ATOM 726 O O . GLY A 1 94 ? 6.005 10.151 -11.441 1.00 93.06 94 GLY A O 1
ATOM 727 N N . VAL A 1 95 ? 6.579 12.018 -10.334 1.00 94.19 95 VAL A N 1
ATOM 728 C CA . VAL A 1 95 ? 7.879 11.531 -9.857 1.00 94.19 95 VAL A CA 1
ATOM 729 C C . VAL A 1 95 ? 7.932 11.741 -8.356 1.00 94.19 95 VAL A C 1
ATOM 731 O O . VAL A 1 95 ? 8.050 12.869 -7.891 1.00 94.19 95 VAL A O 1
ATOM 734 N N . TYR A 1 96 ? 7.852 10.642 -7.618 1.00 95.19 96 TYR A N 1
ATOM 735 C CA . TYR A 1 96 ? 7.867 10.650 -6.166 1.00 95.19 96 TYR A CA 1
ATOM 736 C C . TYR A 1 96 ? 8.856 9.580 -5.700 1.00 95.19 96 TYR A C 1
ATOM 738 O O . TYR A 1 96 ? 8.590 8.394 -5.923 1.00 95.19 96 TYR A O 1
ATOM 746 N N . PRO A 1 97 ? 10.008 9.969 -5.125 1.00 94.56 97 PRO A N 1
ATOM 747 C CA . PRO A 1 97 ? 10.990 9.021 -4.618 1.00 94.56 97 PRO A CA 1
ATOM 748 C C . PRO A 1 97 ? 10.361 8.035 -3.636 1.00 94.56 97 PRO A C 1
ATOM 750 O O . PRO A 1 97 ? 9.398 8.360 -2.942 1.00 94.56 97 PRO A O 1
ATOM 753 N N . TYR A 1 98 ? 10.886 6.815 -3.623 1.00 97.00 98 TYR A N 1
ATOM 754 C CA . TYR A 1 98 ? 10.480 5.822 -2.643 1.00 97.00 98 TYR A CA 1
ATOM 755 C C . TYR A 1 98 ? 11.249 6.034 -1.340 1.00 97.00 98 TYR A C 1
ATOM 757 O O . TYR A 1 98 ? 12.468 6.198 -1.361 1.00 97.00 98 TYR A O 1
ATOM 765 N N . GLU A 1 99 ? 10.528 5.947 -0.234 1.00 97.12 99 GLU A N 1
ATOM 766 C CA . GLU A 1 99 ? 11.058 5.752 1.110 1.00 97.12 99 GLU A CA 1
ATOM 767 C C . GLU A 1 99 ? 10.189 4.709 1.816 1.00 97.12 99 GLU A C 1
ATOM 769 O O . GLU A 1 99 ? 9.017 4.529 1.471 1.00 97.12 99 GLU A O 1
ATOM 774 N N . ASP A 1 100 ? 10.751 3.981 2.773 1.00 97.69 100 ASP A N 1
ATOM 775 C CA . ASP A 1 100 ? 9.966 3.033 3.558 1.00 97.69 100 ASP A CA 1
ATOM 776 C C . ASP A 1 100 ? 8.926 3.774 4.403 1.00 97.69 100 ASP A C 1
ATOM 778 O O . ASP A 1 100 ? 9.173 4.880 4.878 1.00 97.69 100 ASP A O 1
ATOM 782 N N . LEU A 1 101 ? 7.752 3.162 4.596 1.00 98.12 101 LEU A N 1
ATOM 783 C CA . LEU A 1 101 ? 6.669 3.742 5.403 1.00 98.12 101 LEU A CA 1
ATOM 784 C C . LEU A 1 101 ? 6.171 5.121 4.918 1.00 98.12 101 LEU A C 1
ATOM 786 O O . LEU A 1 101 ? 5.654 5.899 5.714 1.00 98.12 101 LEU A O 1
ATOM 790 N N . TYR A 1 102 ? 6.260 5.426 3.620 1.00 97.69 102 TYR A N 1
ATOM 791 C CA . TYR A 1 102 ? 5.957 6.760 3.073 1.00 97.69 102 TYR A CA 1
ATOM 792 C C . TYR A 1 102 ? 4.540 7.309 3.348 1.00 97.69 102 TYR A C 1
ATOM 794 O O . TYR A 1 102 ? 4.323 8.509 3.206 1.00 97.69 102 TYR A O 1
ATOM 802 N N . MET A 1 103 ? 3.562 6.477 3.731 1.00 98.00 103 MET A N 1
ATOM 803 C CA . MET A 1 103 ? 2.221 6.953 4.128 1.00 98.00 103 MET A CA 1
ATOM 804 C C . MET A 1 103 ? 2.062 7.128 5.649 1.00 98.00 103 MET A C 1
ATOM 806 O O . MET A 1 103 ? 1.103 7.761 6.093 1.00 98.00 103 MET A O 1
ATOM 810 N N . LEU A 1 104 ? 2.993 6.609 6.461 1.00 98.50 104 LEU A N 1
ATOM 811 C CA . LEU A 1 104 ? 2.939 6.680 7.925 1.00 98.50 104 LEU A CA 1
ATOM 812 C C . LEU A 1 104 ? 2.818 8.118 8.464 1.00 98.50 104 LEU A C 1
ATOM 814 O O . LEU A 1 104 ? 2.005 8.317 9.369 1.00 98.50 104 LEU A O 1
ATOM 818 N N . PRO A 1 105 ? 3.544 9.132 7.940 1.00 97.62 105 PRO A N 1
ATOM 819 C CA . PRO A 1 105 ? 3.433 10.500 8.449 1.00 97.62 105 PRO A CA 1
ATOM 820 C C . PRO A 1 105 ? 2.013 11.081 8.379 1.00 97.62 105 PRO A C 1
ATOM 822 O O . PRO A 1 105 ? 1.622 11.840 9.264 1.00 97.62 105 PRO A O 1
ATOM 825 N N . ALA A 1 106 ? 1.231 10.710 7.362 1.00 97.31 106 ALA A N 1
ATOM 826 C CA . ALA A 1 106 ? -0.174 11.095 7.263 1.00 97.31 106 ALA A CA 1
ATOM 827 C C . ALA A 1 106 ? -1.056 10.190 8.136 1.00 97.31 106 ALA A C 1
ATOM 829 O O . ALA A 1 106 ? -1.831 10.681 8.956 1.00 97.31 106 ALA A O 1
ATOM 830 N N . ALA A 1 107 ? -0.873 8.871 8.025 1.00 98.44 107 ALA A N 1
ATOM 831 C CA . ALA A 1 107 ? -1.710 7.871 8.683 1.00 98.44 107 ALA A CA 1
ATOM 832 C C . ALA A 1 107 ? -1.714 7.979 10.214 1.00 98.44 107 ALA A C 1
ATOM 834 O O . ALA A 1 107 ? -2.739 7.734 10.847 1.00 98.44 107 ALA A O 1
ATOM 835 N N . ARG A 1 108 ? -0.595 8.372 10.838 1.00 98.38 108 ARG A N 1
ATOM 836 C CA . ARG A 1 108 ? -0.503 8.496 12.307 1.00 98.38 108 ARG A CA 1
ATOM 837 C C . ARG A 1 108 ? -1.506 9.478 12.917 1.00 98.38 108 ARG A C 1
ATOM 839 O O . ARG A 1 108 ? -1.809 9.370 14.099 1.00 98.38 108 ARG A O 1
ATOM 846 N N . GLN A 1 109 ? -2.029 10.419 12.130 1.00 98.25 109 GLN A N 1
ATOM 847 C CA . GLN A 1 109 ? -3.032 11.382 12.593 1.00 98.25 109 GLN A CA 1
ATOM 848 C C . GLN A 1 109 ? -4.382 10.716 12.896 1.00 98.25 109 GLN A C 1
ATOM 850 O O . GLN A 1 109 ? -5.148 11.242 13.696 1.00 98.25 109 GLN A O 1
ATOM 855 N N . PHE A 1 110 ? -4.658 9.548 12.305 1.00 98.56 110 PHE A N 1
ATOM 856 C CA . PHE A 1 110 ? -5.896 8.800 12.526 1.00 98.56 110 PHE A CA 1
ATOM 857 C C . PHE A 1 110 ? -5.872 8.027 13.849 1.00 98.56 110 PHE A C 1
ATOM 859 O O . PHE A 1 110 ? -6.912 7.874 14.479 1.00 98.56 110 PHE A O 1
ATOM 866 N N . VAL A 1 111 ? -4.696 7.583 14.307 1.00 98.38 111 VAL A N 1
ATOM 867 C CA . VAL A 1 111 ? -4.549 6.680 15.466 1.00 98.38 111 VAL A CA 1
ATOM 868 C C . VAL A 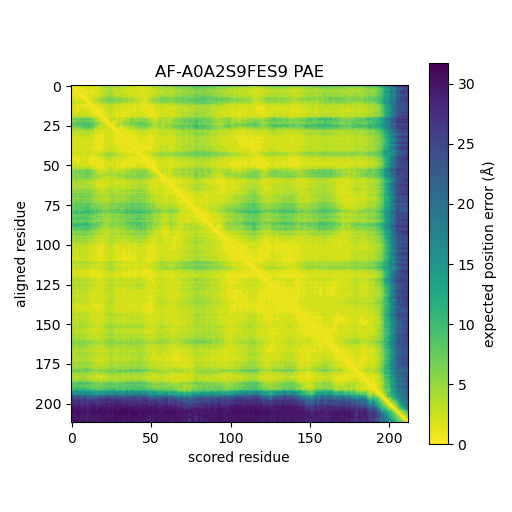1 111 ? -5.201 7.238 16.732 1.00 98.38 111 VAL A C 1
ATOM 870 O O . VAL A 1 111 ? -5.874 6.509 17.449 1.00 98.38 111 VAL A O 1
ATOM 873 N N . SER A 1 112 ? -5.042 8.533 17.012 1.00 96.50 112 SER A N 1
ATOM 874 C CA . SER A 1 112 ? -5.619 9.155 18.211 1.00 96.50 112 SER A CA 1
ATOM 875 C C . SER A 1 112 ? -7.122 9.439 18.107 1.00 96.50 112 SER A C 1
ATOM 877 O O . SER A 1 112 ? -7.747 9.779 19.115 1.00 96.50 112 SER A O 1
ATOM 879 N N . LEU A 1 113 ? -7.702 9.331 16.907 1.00 96.69 113 LEU A N 1
ATOM 880 C CA . LEU A 1 113 ? -9.110 9.625 16.647 1.00 96.69 113 LEU A CA 1
ATOM 881 C C . LEU A 1 113 ? -9.994 8.379 16.701 1.00 96.69 113 LEU A C 1
ATOM 883 O O . LEU A 1 113 ? -11.156 8.499 17.086 1.00 96.69 113 LEU A O 1
ATOM 887 N N . MET A 1 114 ? -9.457 7.220 16.320 1.00 97.94 114 MET A N 1
ATOM 888 C CA . MET A 1 114 ? -10.212 5.971 16.237 1.00 97.94 114 MET A CA 1
ATOM 889 C C . MET A 1 114 ? -10.411 5.348 17.616 1.00 97.94 114 MET A C 1
ATOM 891 O O . MET A 1 114 ? -9.469 5.244 18.404 1.00 97.94 114 MET A O 1
ATOM 895 N N . ARG A 1 115 ? -11.642 4.924 17.915 1.00 96.88 115 ARG A N 1
ATOM 896 C CA . ARG A 1 115 ? -11.999 4.303 19.200 1.00 96.88 115 ARG A CA 1
ATOM 897 C C . ARG A 1 115 ? -12.564 2.900 19.049 1.00 96.88 115 ARG A C 1
ATOM 899 O O . ARG A 1 115 ? -12.371 2.091 19.952 1.00 96.88 115 ARG A O 1
ATOM 906 N N . ASN A 1 116 ? -13.258 2.627 17.948 1.00 96.94 116 ASN A N 1
ATOM 907 C CA . ASN A 1 116 ? -14.049 1.408 17.776 1.00 96.94 116 ASN A CA 1
ATOM 908 C C . ASN A 1 116 ? -13.578 0.552 16.599 1.00 96.94 116 ASN A C 1
ATOM 910 O O . ASN A 1 116 ? -13.813 -0.653 16.582 1.00 96.94 116 ASN A O 1
ATOM 914 N N . THR A 1 117 ? -12.914 1.174 15.630 1.00 98.12 117 THR A N 1
ATOM 915 C CA . THR A 1 117 ? -12.507 0.559 14.370 1.00 98.12 117 THR A CA 1
ATOM 916 C C . THR A 1 117 ? -10.990 0.453 14.309 1.00 98.12 117 THR A C 1
ATOM 918 O O . THR A 1 117 ? -10.283 1.431 14.558 1.00 98.12 117 THR A O 1
ATOM 921 N N . GLN A 1 118 ? -10.482 -0.723 13.947 1.00 98.56 118 GLN A N 1
ATOM 922 C CA . GLN A 1 118 ? -9.042 -0.964 13.839 1.00 98.56 118 GLN A CA 1
ATOM 923 C C . GLN A 1 118 ? -8.437 -0.233 12.633 1.00 98.56 118 GLN A C 1
ATOM 925 O O . GLN A 1 118 ? -9.119 0.053 11.647 1.00 98.56 118 GLN A O 1
ATOM 930 N N . LEU A 1 119 ? -7.136 0.047 12.675 1.00 98.88 119 LEU A N 1
ATOM 931 C CA . LEU A 1 119 ? -6.428 0.705 11.575 1.00 98.88 119 LEU A CA 1
ATOM 932 C C . LEU A 1 119 ? -5.437 -0.230 10.884 1.00 98.88 119 LEU A C 1
ATOM 934 O O . LEU A 1 119 ? -4.620 -0.900 11.521 1.00 98.88 119 LEU A O 1
ATOM 938 N N . ILE A 1 120 ? -5.465 -0.209 9.549 1.00 98.88 120 ILE A N 1
ATOM 939 C CA . ILE A 1 120 ? -4.514 -0.917 8.691 1.00 98.88 120 ILE A CA 1
ATOM 940 C C . ILE A 1 120 ? -3.603 0.108 8.015 1.00 98.88 120 ILE A C 1
ATOM 942 O O . ILE A 1 120 ? -4.052 0.924 7.206 1.00 98.88 120 ILE A O 1
ATOM 946 N N . LEU A 1 121 ? -2.308 0.055 8.333 1.00 98.88 121 LEU A N 1
ATOM 947 C CA . LEU A 1 121 ? -1.293 0.890 7.697 1.00 98.88 121 LEU A CA 1
ATOM 948 C C . LEU A 1 121 ? -0.905 0.311 6.335 1.00 98.88 121 LEU A C 1
ATOM 950 O O . LEU A 1 121 ? -0.585 -0.871 6.224 1.00 98.88 121 LEU A O 1
ATOM 954 N N . LEU A 1 122 ? -0.845 1.160 5.315 1.00 98.38 122 LEU A N 1
ATOM 955 C CA . LEU A 1 122 ? -0.286 0.856 3.998 1.00 98.38 122 LEU A CA 1
ATOM 956 C C . LEU A 1 122 ? 0.910 1.778 3.715 1.00 98.38 122 LEU A C 1
ATOM 958 O O . LEU A 1 122 ? 1.135 2.755 4.416 1.00 98.38 122 LEU A O 1
ATOM 962 N N . GLY A 1 123 ? 1.671 1.472 2.662 1.00 97.50 123 GLY A N 1
ATOM 963 C CA . GLY A 1 123 ? 2.673 2.372 2.088 1.00 97.50 123 GLY A CA 1
ATOM 964 C C . GLY A 1 123 ? 4.094 1.983 2.470 1.00 97.50 123 GLY A C 1
ATOM 965 O O . GLY A 1 123 ? 4.545 2.246 3.573 1.00 97.50 123 GLY A O 1
ATOM 966 N N . GLY A 1 124 ? 4.819 1.342 1.550 1.00 97.06 124 GLY A N 1
ATOM 967 C CA . GLY A 1 124 ? 6.244 1.031 1.747 1.00 97.06 124 GLY A CA 1
ATOM 968 C C . GLY A 1 124 ? 6.533 -0.006 2.840 1.00 97.06 124 GLY A C 1
ATOM 969 O O . GLY A 1 124 ? 7.608 -0.009 3.430 1.00 97.06 124 GLY A O 1
ATOM 970 N N . ILE A 1 125 ? 5.583 -0.897 3.134 1.00 98.31 125 ILE A N 1
ATOM 971 C CA . ILE A 1 125 ? 5.763 -1.982 4.106 1.00 98.31 125 ILE A CA 1
ATOM 972 C C . ILE A 1 125 ? 6.300 -3.215 3.381 1.00 98.31 125 ILE A C 1
ATOM 974 O O . ILE A 1 125 ? 5.596 -3.839 2.582 1.00 98.31 125 ILE A O 1
ATOM 978 N N . THR A 1 126 ? 7.561 -3.555 3.638 1.00 97.62 126 THR A N 1
ATOM 979 C CA . THR A 1 126 ? 8.263 -4.652 2.955 1.00 97.62 126 THR A CA 1
ATOM 980 C C . THR A 1 126 ? 9.089 -5.524 3.894 1.00 97.62 126 THR A C 1
ATOM 982 O O . THR A 1 126 ? 9.421 -6.643 3.520 1.00 97.62 126 THR A O 1
ATOM 985 N N . ASN A 1 127 ? 9.387 -5.047 5.105 1.00 97.75 127 ASN A N 1
ATOM 986 C CA . ASN A 1 127 ? 10.280 -5.703 6.050 1.00 97.7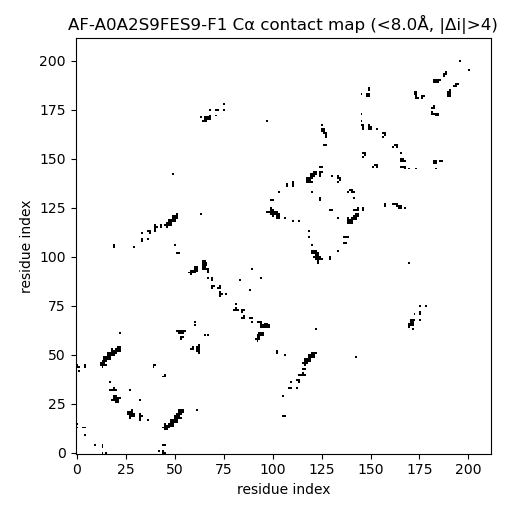5 127 ASN A CA 1
ATOM 987 C C . ASN A 1 127 ? 9.696 -5.717 7.474 1.00 97.75 127 ASN A C 1
ATOM 989 O O . ASN A 1 127 ? 8.795 -4.941 7.804 1.00 97.75 127 ASN A O 1
ATOM 993 N N . ARG A 1 128 ? 10.238 -6.576 8.346 1.00 97.88 128 ARG A N 1
ATOM 994 C CA . ARG A 1 128 ? 9.728 -6.775 9.713 1.00 97.88 128 ARG A CA 1
ATOM 995 C C . ARG A 1 128 ? 9.845 -5.539 10.607 1.00 97.88 128 ARG A C 1
ATOM 997 O O . ARG A 1 128 ? 8.956 -5.290 11.412 1.00 97.88 128 ARG A O 1
ATOM 1004 N N . ASP A 1 129 ? 10.901 -4.751 10.470 1.00 98.06 129 ASP A N 1
ATOM 1005 C CA . ASP A 1 129 ? 11.054 -3.466 11.165 1.00 98.06 129 ASP A CA 1
ATOM 1006 C C . ASP A 1 129 ? 9.958 -2.458 10.789 1.00 98.06 129 ASP A C 1
ATOM 1008 O O . ASP A 1 129 ? 9.532 -1.682 11.646 1.00 98.06 129 ASP A O 1
ATOM 1012 N N . HIS A 1 130 ? 9.422 -2.511 9.564 1.00 98.44 130 HIS A N 1
ATOM 1013 C CA . HIS A 1 130 ? 8.285 -1.673 9.165 1.00 98.44 130 HIS A CA 1
ATOM 1014 C C . HIS A 1 130 ? 7.010 -2.111 9.901 1.00 98.44 130 HIS A C 1
ATOM 1016 O O . HIS A 1 130 ? 6.257 -1.268 10.383 1.00 98.44 130 HIS A O 1
ATOM 1022 N N . LEU A 1 131 ? 6.807 -3.427 10.054 1.00 98.38 131 LEU A N 1
ATOM 1023 C CA . LEU A 1 131 ? 5.697 -4.003 10.825 1.00 98.38 131 LEU A CA 1
ATOM 1024 C C . LEU A 1 131 ? 5.773 -3.605 12.305 1.00 98.38 131 LEU A C 1
ATOM 1026 O O . LEU A 1 131 ? 4.788 -3.158 12.888 1.00 98.38 131 LEU A O 1
ATOM 1030 N N . VAL A 1 132 ? 6.960 -3.729 12.905 1.00 98.38 132 VAL A N 1
ATOM 1031 C CA . VAL A 1 132 ? 7.210 -3.323 14.297 1.00 98.38 132 VAL A CA 1
ATOM 1032 C C . VAL A 1 132 ? 6.975 -1.824 14.476 1.00 98.38 132 VAL A C 1
ATOM 1034 O O . VAL A 1 132 ? 6.368 -1.413 15.462 1.00 98.38 132 VAL A O 1
ATOM 1037 N N . THR A 1 133 ? 7.412 -1.008 13.514 1.00 98.69 133 THR A N 1
ATOM 1038 C CA . THR A 1 133 ? 7.185 0.441 13.540 1.00 98.69 133 THR A CA 1
ATOM 1039 C C . THR A 1 133 ? 5.697 0.769 13.467 1.00 98.69 133 THR A C 1
ATOM 1041 O O . THR A 1 133 ? 5.220 1.501 14.327 1.00 98.69 133 THR A O 1
ATOM 1044 N N . GLY A 1 134 ? 4.948 0.185 12.525 1.00 98.62 134 GLY A N 1
ATOM 1045 C CA . GLY A 1 134 ? 3.496 0.373 12.427 1.00 98.62 134 GLY A CA 1
ATOM 1046 C C . GLY A 1 134 ? 2.776 -0.005 13.723 1.00 98.62 134 GLY A C 1
ATOM 1047 O O . GLY A 1 134 ? 1.995 0.782 14.252 1.00 98.62 134 GLY A O 1
ATOM 1048 N N . ARG A 1 135 ? 3.124 -1.152 14.318 1.00 98.50 135 ARG A N 1
ATOM 1049 C CA . ARG A 1 135 ? 2.538 -1.569 15.598 1.00 98.50 135 ARG A CA 1
ATOM 1050 C C . ARG A 1 135 ? 2.852 -0.599 16.738 1.00 98.50 135 ARG A C 1
ATOM 1052 O O . ARG A 1 135 ? 1.977 -0.305 17.545 1.00 98.50 135 ARG A O 1
ATOM 1059 N N . ARG A 1 136 ? 4.088 -0.095 16.812 1.00 98.62 136 ARG A N 1
ATOM 1060 C CA . ARG A 1 136 ? 4.503 0.892 17.824 1.00 98.62 136 ARG A CA 1
ATOM 1061 C C . ARG A 1 136 ? 3.773 2.227 17.667 1.00 98.62 136 ARG A C 1
ATOM 1063 O O . ARG A 1 136 ? 3.527 2.894 18.663 1.00 98.62 136 ARG A O 1
ATOM 1070 N N . GLU A 1 137 ? 3.443 2.609 16.439 1.00 98.56 137 GLU A N 1
ATOM 1071 C CA . GLU A 1 137 ? 2.700 3.837 16.129 1.00 98.56 137 GLU A CA 1
ATOM 1072 C C . GLU A 1 137 ? 1.198 3.713 16.427 1.00 98.56 137 GLU A C 1
ATOM 1074 O O . GLU A 1 137 ? 0.505 4.722 16.391 1.00 98.56 137 GLU A O 1
ATOM 1079 N N . GLY A 1 138 ? 0.705 2.512 16.755 1.00 98.38 138 GLY A N 1
ATOM 1080 C CA . GLY A 1 138 ? -0.684 2.269 17.153 1.00 98.38 138 GLY A CA 1
ATOM 1081 C C . GLY A 1 138 ? -1.576 1.677 16.062 1.00 98.38 138 GLY A C 1
ATOM 1082 O O . GLY A 1 138 ? -2.790 1.703 16.212 1.00 98.38 138 GLY A O 1
ATOM 1083 N N . PHE A 1 139 ? -1.002 1.136 14.983 1.00 98.81 139 PHE A N 1
ATOM 1084 C CA . PHE A 1 139 ? -1.764 0.397 13.973 1.00 98.81 139 PHE A CA 1
ATOM 1085 C C . PHE A 1 139 ? -1.964 -1.066 14.376 1.00 98.81 139 PHE A C 1
ATOM 1087 O O . PHE A 1 139 ? -1.054 -1.721 14.900 1.00 98.81 139 PHE A O 1
ATOM 1094 N N . ASP A 1 140 ? -3.143 -1.599 14.071 1.00 98.56 140 ASP A N 1
ATOM 1095 C CA . ASP A 1 140 ? -3.508 -2.981 14.374 1.00 98.56 140 ASP A CA 1
ATOM 1096 C C . ASP A 1 140 ? -2.940 -3.949 13.337 1.00 98.56 140 ASP A C 1
ATOM 1098 O O . ASP A 1 140 ? -2.415 -5.009 13.698 1.00 98.56 140 ASP A O 1
ATOM 1102 N N . PHE A 1 141 ? -2.974 -3.542 12.063 1.00 98.56 141 PHE A N 1
ATOM 1103 C CA . PHE A 1 141 ? -2.532 -4.340 10.922 1.00 98.56 141 PHE A CA 1
ATOM 1104 C C . PHE A 1 141 ? -1.683 -3.544 9.928 1.00 98.56 141 PHE A C 1
ATOM 1106 O O . PHE A 1 141 ? -1.669 -2.313 9.902 1.00 98.56 141 PHE A O 1
ATOM 1113 N N . MET A 1 142 ? -0.992 -4.281 9.058 1.00 98.38 142 MET A N 1
ATOM 1114 C CA . MET A 1 142 ? -0.132 -3.735 8.015 1.00 98.38 142 MET A CA 1
ATOM 1115 C C . MET A 1 142 ? -0.447 -4.398 6.673 1.00 98.38 142 MET A C 1
ATOM 1117 O O . MET A 1 142 ? -0.299 -5.610 6.518 1.00 98.38 142 MET A O 1
ATOM 1121 N N . ALA A 1 143 ? -0.842 -3.597 5.689 1.00 98.31 143 ALA A N 1
ATOM 1122 C CA . ALA A 1 143 ? -1.119 -4.042 4.333 1.00 98.31 143 ALA A CA 1
ATOM 1123 C C . ALA A 1 143 ? 0.173 -4.093 3.501 1.00 98.31 143 ALA A C 1
ATOM 1125 O O . ALA A 1 143 ? 0.912 -3.112 3.373 1.00 98.31 143 ALA A O 1
ATOM 1126 N N . MET A 1 144 ? 0.437 -5.249 2.890 1.00 97.94 144 MET A N 1
ATOM 1127 C CA . MET A 1 144 ? 1.594 -5.481 2.022 1.00 97.94 144 MET A CA 1
ATOM 1128 C C . MET A 1 144 ? 1.131 -5.865 0.614 1.00 97.94 144 MET A C 1
ATOM 1130 O O . MET A 1 144 ? 0.227 -6.674 0.447 1.00 97.94 144 MET A O 1
ATOM 1134 N N . GLY A 1 145 ? 1.780 -5.307 -0.413 1.00 95.69 145 GLY A N 1
ATOM 1135 C CA . GLY A 1 145 ? 1.443 -5.569 -1.819 1.00 95.69 145 GLY A CA 1
ATOM 1136 C C . GLY A 1 145 ? 2.632 -6.088 -2.622 1.00 95.69 145 GLY A C 1
ATOM 1137 O O . GLY A 1 145 ? 2.899 -7.284 -2.684 1.00 95.69 145 GLY A O 1
ATOM 1138 N N . ARG A 1 146 ? 3.391 -5.169 -3.234 1.00 97.12 146 ARG A N 1
ATOM 1139 C CA . ARG A 1 146 ? 4.498 -5.480 -4.166 1.00 97.12 146 ARG A CA 1
ATOM 1140 C C . ARG A 1 146 ? 5.555 -6.441 -3.596 1.00 97.12 146 ARG A C 1
ATOM 1142 O O . ARG A 1 146 ? 6.106 -7.235 -4.352 1.00 97.12 146 ARG A O 1
ATOM 1149 N N . ALA A 1 147 ? 5.823 -6.379 -2.290 1.00 97.38 147 ALA A N 1
ATOM 1150 C CA . ALA A 1 147 ? 6.736 -7.302 -1.616 1.00 97.38 147 ALA A CA 1
ATOM 1151 C C . ALA A 1 147 ? 6.228 -8.751 -1.660 1.00 97.38 147 ALA A C 1
ATOM 1153 O O . ALA A 1 147 ? 6.968 -9.631 -2.085 1.00 97.38 147 ALA A O 1
ATOM 1154 N N . LEU A 1 148 ? 4.948 -8.979 -1.346 1.00 97.12 148 LEU A N 1
ATOM 1155 C CA . LEU A 1 148 ? 4.327 -10.309 -1.408 1.00 97.12 148 LEU A CA 1
ATOM 1156 C C . LEU A 1 148 ? 4.151 -10.807 -2.844 1.00 97.12 148 LEU A C 1
ATOM 1158 O O . LEU A 1 148 ? 4.250 -11.999 -3.102 1.00 97.12 148 LEU A O 1
ATOM 1162 N N . LEU A 1 149 ? 3.963 -9.899 -3.806 1.00 96.44 149 LEU A N 1
ATOM 1163 C CA . LEU A 1 149 ? 3.964 -10.278 -5.219 1.00 96.44 149 LEU A CA 1
ATOM 1164 C C . LEU A 1 149 ? 5.335 -10.810 -5.667 1.00 96.44 149 LEU A C 1
ATOM 1166 O O . LEU A 1 149 ? 5.411 -11.677 -6.529 1.00 96.44 149 LEU A O 1
ATOM 1170 N N . ARG A 1 150 ? 6.432 -10.281 -5.111 1.00 96.94 150 ARG A N 1
ATOM 1171 C CA . ARG A 1 150 ? 7.793 -10.767 -5.377 1.00 96.94 150 ARG A CA 1
ATOM 1172 C C . ARG A 1 150 ? 8.114 -12.029 -4.572 1.00 96.94 150 ARG A C 1
ATOM 1174 O O . ARG A 1 150 ? 8.808 -12.899 -5.084 1.00 96.94 150 ARG A O 1
ATOM 1181 N N . GLU A 1 151 ? 7.634 -12.116 -3.339 1.00 96.69 151 GLU A N 1
ATOM 1182 C CA . GLU A 1 151 ? 7.894 -13.219 -2.413 1.00 96.69 151 GLU A CA 1
ATOM 1183 C C . GLU A 1 151 ? 6.612 -13.587 -1.652 1.00 96.69 151 GLU A C 1
ATOM 1185 O O . GLU A 1 151 ? 6.359 -13.044 -0.574 1.00 96.69 151 GLU A O 1
ATOM 1190 N N . PRO A 1 152 ? 5.793 -14.515 -2.184 1.00 95.88 152 PRO A N 1
ATOM 1191 C CA . PRO A 1 152 ? 4.530 -14.905 -1.550 1.00 95.88 152 PRO A CA 1
ATOM 1192 C C . PRO A 1 152 ? 4.686 -15.478 -0.132 1.00 95.88 152 PRO A C 1
ATOM 1194 O O . PRO A 1 152 ? 3.762 -15.409 0.671 1.00 95.88 152 PRO A O 1
ATOM 1197 N N . ASP A 1 153 ? 5.863 -16.016 0.192 1.00 96.94 153 ASP A N 1
ATOM 1198 C CA . ASP A 1 153 ? 6.224 -16.599 1.487 1.00 96.94 153 ASP A CA 1
ATOM 1199 C C . ASP A 1 153 ? 6.977 -15.627 2.418 1.00 96.94 153 ASP A C 1
ATOM 1201 O O . ASP A 1 153 ? 7.450 -16.032 3.482 1.00 96.94 153 ASP A O 1
ATOM 1205 N N . LEU A 1 154 ? 7.098 -14.344 2.050 1.00 98.06 154 LEU A N 1
ATOM 1206 C CA . LEU A 1 154 ? 7.909 -13.362 2.779 1.00 98.06 154 LEU A CA 1
ATOM 1207 C C . LEU A 1 154 ? 7.520 -13.224 4.254 1.00 98.06 154 LEU A C 1
ATOM 1209 O O . LEU A 1 154 ? 8.398 -13.078 5.098 1.00 98.06 154 LEU A O 1
ATOM 1213 N N . VAL A 1 155 ? 6.228 -13.299 4.584 1.00 97.38 155 VAL A N 1
ATOM 1214 C CA . VAL A 1 155 ? 5.767 -13.248 5.983 1.00 97.38 155 VAL A CA 1
ATOM 1215 C C . VAL A 1 155 ? 6.370 -14.397 6.792 1.00 97.38 155 VAL A C 1
ATOM 1217 O O . VAL A 1 155 ? 6.948 -14.161 7.850 1.00 97.38 155 VAL A O 1
ATOM 1220 N N . ASN A 1 156 ? 6.325 -15.621 6.262 1.00 98.25 156 ASN A N 1
ATOM 1221 C CA . ASN A 1 156 ? 6.901 -16.793 6.921 1.00 98.25 156 ASN A CA 1
ATOM 1222 C C . ASN A 1 156 ? 8.424 -16.671 7.046 1.00 98.25 156 ASN A C 1
ATOM 1224 O O . ASN A 1 156 ? 8.979 -16.981 8.100 1.00 98.25 156 ASN A O 1
ATOM 1228 N N . LYS A 1 157 ? 9.098 -16.146 6.014 1.00 98.19 157 LYS A N 1
ATOM 1229 C CA . LYS A 1 157 ? 10.537 -15.853 6.078 1.00 98.19 157 LYS A CA 1
ATOM 1230 C C . LYS A 1 157 ? 10.868 -14.840 7.172 1.00 98.19 157 LYS A C 1
ATOM 1232 O O . LYS A 1 157 ? 11.803 -15.069 7.921 1.00 98.19 157 LYS A O 1
ATOM 1237 N N . MET A 1 158 ? 10.094 -13.762 7.316 1.00 97.88 158 MET A N 1
ATOM 1238 C CA . MET A 1 158 ? 10.297 -12.757 8.371 1.00 97.88 158 MET A CA 1
ATOM 1239 C C . MET A 1 158 ? 9.996 -13.289 9.779 1.00 97.88 158 MET A C 1
ATOM 1241 O O . MET A 1 158 ? 10.565 -12.796 10.757 1.00 97.88 158 MET A O 1
ATOM 1245 N N . ILE A 1 159 ? 9.090 -14.264 9.907 1.00 97.25 159 ILE A N 1
ATOM 1246 C CA . ILE A 1 159 ? 8.839 -14.966 11.172 1.00 97.25 159 ILE A CA 1
ATOM 1247 C C . ILE A 1 159 ? 10.062 -15.812 11.548 1.00 97.25 159 ILE A C 1
ATOM 1249 O O . ILE A 1 159 ? 10.533 -15.698 12.679 1.00 97.25 159 ILE A O 1
ATOM 1253 N N . ALA A 1 160 ? 10.580 -16.605 10.605 1.00 98.19 160 ALA A N 1
ATOM 1254 C CA . ALA A 1 160 ? 11.721 -17.497 10.816 1.00 98.19 160 ALA A CA 1
ATOM 1255 C C . ALA A 1 160 ? 13.055 -16.747 10.982 1.00 98.19 160 ALA A C 1
ATOM 1257 O O . ALA A 1 160 ? 13.833 -17.062 11.875 1.00 98.19 160 ALA A O 1
ATOM 1258 N N . GLU A 1 161 ? 13.299 -15.739 10.146 1.00 97.88 161 GLU A N 1
ATOM 1259 C CA . GLU A 1 161 ? 14.498 -14.903 10.133 1.00 97.88 161 GLU A CA 1
ATOM 1260 C C . GLU A 1 161 ? 14.083 -13.416 10.140 1.00 97.88 161 GLU A C 1
ATOM 1262 O O . GLU A 1 161 ? 13.795 -12.840 9.080 1.00 97.88 161 GLU A O 1
ATOM 1267 N N . PRO A 1 162 ? 14.032 -12.776 11.328 1.00 96.81 162 PRO A N 1
ATOM 1268 C CA . PRO A 1 162 ? 13.600 -11.389 11.501 1.00 96.81 162 PRO A CA 1
ATOM 1269 C C . PRO A 1 162 ? 14.349 -10.364 10.641 1.00 96.81 162 PRO A C 1
ATOM 1271 O O . PRO A 1 162 ? 13.797 -9.298 10.362 1.00 96.81 162 PRO A O 1
ATOM 1274 N N . THR A 1 163 ? 15.590 -10.661 10.243 1.00 97.31 163 THR A N 1
ATOM 1275 C CA . THR A 1 163 ? 16.431 -9.762 9.437 1.00 97.31 163 THR A CA 1
ATOM 1276 C C . THR A 1 163 ? 16.197 -9.890 7.931 1.00 97.31 163 THR A C 1
ATOM 1278 O O . THR A 1 163 ? 16.777 -9.125 7.157 1.00 97.31 163 THR A O 1
ATOM 1281 N N . THR A 1 164 ? 15.321 -10.808 7.500 1.00 97.75 164 THR A N 1
ATOM 1282 C CA . THR A 1 164 ? 14.959 -10.986 6.089 1.00 97.75 164 THR A CA 1
ATOM 1283 C C . THR A 1 164 ? 14.527 -9.656 5.474 1.00 97.75 164 THR A C 1
ATOM 1285 O O . THR A 1 164 ? 13.621 -8.983 5.973 1.00 97.75 164 THR A O 1
ATOM 1288 N N . ARG A 1 165 ? 15.159 -9.300 4.351 1.00 97.38 165 ARG A N 1
ATOM 1289 C CA . ARG A 1 165 ? 14.795 -8.138 3.539 1.00 97.38 165 ARG A CA 1
ATOM 1290 C C . ARG A 1 165 ? 14.075 -8.573 2.269 1.00 97.38 165 ARG A C 1
ATOM 1292 O O . ARG A 1 165 ? 14.531 -9.483 1.577 1.00 97.38 165 ARG A O 1
ATOM 1299 N N . SER A 1 166 ? 12.977 -7.892 1.957 1.00 97.44 166 SER A N 1
ATOM 1300 C CA . SER A 1 166 ? 12.222 -8.098 0.719 1.00 97.44 166 SER A CA 1
ATOM 1301 C C . SER A 1 166 ? 13.095 -7.865 -0.517 1.00 97.44 166 SER A C 1
ATOM 1303 O O . SER A 1 166 ? 13.843 -6.892 -0.604 1.00 97.44 166 SER A O 1
ATOM 1305 N N . ARG A 1 167 ? 12.913 -8.700 -1.540 1.00 97.25 167 ARG A N 1
ATOM 1306 C CA . ARG A 1 167 ? 13.550 -8.580 -2.861 1.00 97.25 167 ARG A CA 1
ATOM 1307 C C . ARG A 1 167 ? 12.818 -7.632 -3.814 1.00 97.25 167 ARG A C 1
ATOM 1309 O O . ARG A 1 167 ? 13.241 -7.477 -4.962 1.00 97.25 167 ARG A O 1
ATOM 1316 N N . CYS A 1 168 ? 11.682 -7.056 -3.416 1.00 97.12 168 CYS A N 1
ATOM 1317 C CA . CYS A 1 168 ? 11.006 -6.038 -4.218 1.00 97.12 168 CYS A CA 1
ATOM 1318 C C . CYS A 1 168 ? 11.876 -4.779 -4.295 1.00 97.12 168 CYS A C 1
ATOM 1320 O O . CYS A 1 168 ? 12.231 -4.208 -3.274 1.00 97.12 168 CYS A O 1
ATOM 1322 N N . THR A 1 169 ? 12.180 -4.322 -5.511 1.00 96.69 169 THR A N 1
ATOM 1323 C CA . THR A 1 169 ? 13.022 -3.136 -5.743 1.00 96.69 169 THR A CA 1
ATOM 1324 C C . THR A 1 169 ? 12.211 -1.881 -6.069 1.00 96.69 169 THR A C 1
ATOM 1326 O O . THR A 1 169 ? 12.752 -0.939 -6.632 1.00 96.69 169 THR A O 1
ATOM 1329 N N . HIS A 1 170 ? 10.894 -1.893 -5.831 1.00 96.31 170 HIS A N 1
ATOM 1330 C CA . HIS A 1 170 ? 10.000 -0.748 -6.074 1.00 96.31 170 HIS A CA 1
ATOM 1331 C C . HIS A 1 170 ? 10.040 -0.192 -7.511 1.00 96.31 170 HIS A C 1
ATOM 1333 O O . HIS A 1 170 ? 9.744 0.975 -7.748 1.00 96.31 170 HIS A O 1
ATOM 1339 N N . ASN A 1 171 ? 10.345 -1.052 -8.492 1.00 95.88 171 ASN A N 1
ATOM 1340 C CA . ASN A 1 171 ? 10.450 -0.661 -9.903 1.00 95.88 171 ASN A CA 1
ATOM 1341 C C . ASN A 1 171 ? 9.093 -0.377 -10.586 1.00 95.88 171 ASN A C 1
ATOM 1343 O O . ASN A 1 171 ? 9.050 0.048 -11.738 1.00 95.88 171 ASN A O 1
ATOM 1347 N N . ASN A 1 172 ? 7.987 -0.707 -9.908 1.00 96.94 172 ASN A N 1
ATOM 1348 C CA . ASN A 1 172 ? 6.595 -0.527 -10.339 1.00 96.94 172 ASN A CA 1
ATOM 1349 C C . ASN A 1 172 ? 6.188 -1.181 -11.662 1.00 96.94 172 ASN A C 1
ATOM 1351 O O . ASN A 1 172 ? 5.056 -1.024 -12.108 1.00 96.94 172 ASN A O 1
ATOM 1355 N N . LYS A 1 173 ? 7.036 -2.008 -12.271 1.00 96.00 173 LYS A N 1
ATOM 1356 C CA . LYS A 1 173 ? 6.715 -2.697 -13.528 1.00 96.00 173 LYS A CA 1
ATOM 1357 C C . LYS A 1 173 ? 5.572 -3.698 -13.367 1.00 96.00 173 LYS A C 1
ATOM 1359 O O . LYS A 1 173 ? 4.825 -3.920 -14.314 1.00 96.00 173 LYS A O 1
ATOM 1364 N N . CYS A 1 174 ? 5.400 -4.251 -12.165 1.00 95.69 174 CYS A N 1
ATOM 1365 C CA . CYS A 1 174 ? 4.252 -5.086 -11.807 1.00 95.69 174 CYS A CA 1
ATOM 1366 C C . CYS A 1 174 ? 2.911 -4.351 -11.954 1.00 95.69 174 CYS A C 1
ATOM 1368 O O . CYS A 1 174 ? 1.929 -4.978 -12.334 1.00 95.69 174 CYS A O 1
ATOM 1370 N N . MET A 1 175 ? 2.867 -3.029 -11.744 1.00 94.25 175 MET A N 1
ATOM 1371 C CA . MET A 1 175 ? 1.652 -2.222 -11.924 1.00 94.25 175 MET A CA 1
ATOM 1372 C C . MET A 1 175 ? 1.101 -2.348 -13.346 1.00 94.25 175 MET A C 1
ATOM 1374 O O . MET A 1 175 ? -0.101 -2.383 -13.539 1.00 94.25 175 MET A O 1
ATOM 1378 N N . VAL A 1 176 ? 1.970 -2.462 -14.351 1.00 93.38 176 VAL A N 1
ATOM 1379 C CA . VAL A 1 176 ? 1.545 -2.571 -15.754 1.00 93.38 176 VAL A CA 1
ATOM 1380 C C . VAL A 1 176 ? 1.056 -3.985 -16.089 1.00 93.38 176 VAL A C 1
ATOM 1382 O O . VAL A 1 176 ? 0.314 -4.183 -17.045 1.00 93.38 176 VAL A O 1
ATOM 1385 N N . THR A 1 177 ? 1.434 -4.992 -15.300 1.00 94.25 177 THR A N 1
ATOM 1386 C CA . THR A 1 177 ? 1.028 -6.385 -15.552 1.00 94.25 177 THR A CA 1
ATOM 1387 C C . THR A 1 177 ? -0.447 -6.652 -15.245 1.00 94.25 177 THR A C 1
ATOM 1389 O O . THR A 1 177 ? -0.975 -7.661 -15.702 1.00 94.25 177 THR A O 1
ATOM 1392 N N . VAL A 1 178 ? -1.127 -5.734 -14.544 1.00 93.19 178 VAL A N 1
ATOM 1393 C CA . VAL A 1 178 ? -2.558 -5.838 -14.200 1.00 93.19 178 VAL A CA 1
ATOM 1394 C C . VAL A 1 178 ? -3.478 -5.867 -15.422 1.00 93.19 178 VAL A C 1
ATOM 1396 O O . VAL A 1 178 ? -4.589 -6.368 -15.333 1.00 93.19 178 VAL A O 1
ATOM 1399 N N . PHE A 1 179 ? -3.012 -5.380 -16.579 1.00 90.12 179 PHE A N 1
ATOM 1400 C CA . PHE A 1 179 ? -3.741 -5.467 -17.852 1.00 90.12 179 PHE A CA 1
ATOM 1401 C C . PHE A 1 179 ? -3.728 -6.883 -18.467 1.00 90.12 179 PHE A C 1
ATOM 1403 O O . PHE A 1 179 ? -4.229 -7.089 -19.569 1.00 90.12 179 PHE A O 1
ATOM 1410 N N . GLY A 1 180 ? -3.131 -7.855 -17.774 1.00 89.19 180 GLY A N 1
ATOM 1411 C CA . GLY A 1 180 ? -3.169 -9.279 -18.086 1.00 89.19 180 GLY A CA 1
ATOM 1412 C C . GLY A 1 180 ? -3.114 -10.083 -16.788 1.00 89.19 180 GLY A C 1
ATOM 1413 O O . GLY A 1 180 ? -3.931 -9.883 -15.894 1.00 89.19 180 GLY A O 1
ATOM 1414 N N . ARG A 1 181 ? -2.127 -10.977 -16.647 1.00 91.62 181 ARG A N 1
ATOM 1415 C CA . ARG A 1 181 ? -1.851 -11.632 -15.360 1.00 91.62 181 ARG A CA 1
ATOM 1416 C C . ARG A 1 181 ? -0.931 -10.761 -14.511 1.00 91.62 181 ARG A C 1
ATOM 1418 O O . ARG A 1 181 ? 0.236 -10.588 -14.869 1.00 91.62 181 ARG A O 1
ATOM 1425 N N . THR A 1 182 ? -1.412 -10.304 -13.358 1.00 94.62 182 THR A N 1
ATOM 1426 C CA . THR A 1 182 ? -0.583 -9.603 -12.368 1.00 94.62 182 THR A CA 1
ATOM 1427 C C . THR A 1 182 ? 0.564 -10.496 -11.893 1.00 94.62 182 THR A C 1
ATOM 1429 O O . THR A 1 182 ? 0.330 -11.606 -11.422 1.00 94.62 182 THR A O 1
ATOM 1432 N N . HIS A 1 183 ? 1.805 -10.026 -12.024 1.00 95.31 183 HIS A N 1
ATOM 1433 C CA . HIS A 1 183 ? 2.998 -10.750 -11.580 1.00 95.31 183 HIS A CA 1
ATOM 1434 C C . HIS A 1 183 ? 4.176 -9.814 -11.295 1.00 95.31 183 HIS A C 1
ATOM 1436 O O . HIS A 1 183 ? 4.240 -8.678 -11.781 1.00 95.31 183 HIS A O 1
ATOM 1442 N N . CYS A 1 184 ? 5.163 -10.300 -10.542 1.00 97.00 184 CYS A N 1
ATOM 1443 C CA . CYS A 1 184 ? 6.440 -9.609 -10.438 1.00 97.00 184 CYS A CA 1
ATOM 1444 C C . CYS A 1 184 ? 7.305 -9.883 -11.675 1.00 97.00 184 CYS A C 1
ATOM 1446 O O . CYS A 1 184 ? 7.681 -11.017 -11.951 1.00 97.00 184 CYS A O 1
ATOM 1448 N N . VAL A 1 185 ? 7.715 -8.837 -12.397 1.00 95.62 185 VAL A N 1
ATOM 1449 C CA . VAL A 1 185 ? 8.545 -8.995 -13.609 1.00 95.62 185 VAL A CA 1
ATOM 1450 C C . VAL A 1 185 ? 9.975 -9.474 -13.335 1.00 95.62 185 VAL A C 1
ATOM 1452 O O . VAL A 1 185 ? 10.693 -9.798 -14.276 1.00 95.62 185 VAL A O 1
ATOM 1455 N N . LEU A 1 186 ? 10.412 -9.457 -12.074 1.00 95.69 186 LEU A N 1
ATOM 1456 C CA . LEU A 1 186 ? 11.731 -9.946 -11.667 1.00 95.69 186 LEU A CA 1
ATOM 1457 C C . LEU A 1 186 ? 11.700 -11.417 -11.241 1.00 95.69 186 LEU A C 1
ATOM 1459 O O . LEU A 1 186 ? 12.753 -11.978 -10.940 1.00 95.69 186 LEU A O 1
ATOM 1463 N N . ASP A 1 187 ? 10.517 -12.028 -11.158 1.00 94.56 187 ASP A N 1
ATOM 1464 C CA . ASP A 1 187 ? 10.335 -13.445 -10.851 1.00 94.56 187 ASP A CA 1
ATOM 1465 C C . ASP A 1 187 ? 10.258 -14.245 -12.156 1.00 94.56 187 ASP A C 1
ATOM 1467 O O . ASP A 1 187 ? 9.284 -14.088 -12.894 1.00 94.56 187 ASP A O 1
ATOM 1471 N N . PRO A 1 188 ? 11.276 -15.068 -12.479 1.00 89.50 188 PRO A N 1
ATOM 1472 C CA . PRO A 1 188 ? 11.284 -15.844 -13.711 1.00 89.50 188 PRO A CA 1
ATOM 1473 C C . PRO A 1 188 ? 10.125 -16.835 -13.801 1.00 89.50 188 PRO A C 1
ATOM 1475 O O . PRO A 1 188 ? 9.543 -16.948 -14.876 1.00 89.50 188 PRO A O 1
ATOM 1478 N N . GLU A 1 189 ? 9.741 -17.494 -12.703 1.00 91.88 189 GLU A N 1
ATOM 1479 C CA . GLU A 1 189 ? 8.627 -18.449 -12.712 1.00 91.88 189 GLU A CA 1
ATOM 1480 C C . GLU A 1 189 ? 7.306 -17.727 -12.969 1.00 91.88 189 GLU A C 1
ATOM 1482 O O . GLU A 1 189 ? 6.510 -18.134 -13.818 1.00 91.88 189 GLU A O 1
ATOM 1487 N N . GLN A 1 190 ? 7.076 -16.599 -12.293 1.00 91.50 190 GLN A N 1
ATOM 1488 C CA . GLN A 1 190 ? 5.860 -15.822 -12.531 1.00 91.50 190 GLN A CA 1
ATOM 1489 C C . GLN A 1 190 ? 5.862 -15.112 -13.889 1.00 91.50 190 GLN A C 1
ATOM 1491 O O . GLN A 1 190 ? 4.797 -14.750 -14.389 1.00 91.50 190 GLN A O 1
ATOM 1496 N N . ARG A 1 191 ? 7.025 -14.858 -14.487 1.00 87.06 191 ARG A N 1
ATOM 1497 C CA . ARG A 1 191 ? 7.129 -14.141 -15.761 1.00 87.06 191 ARG A CA 1
ATOM 1498 C C . ARG A 1 191 ? 7.067 -15.065 -16.973 1.00 87.06 191 ARG A C 1
ATOM 1500 O O . ARG A 1 191 ? 6.421 -14.710 -17.954 1.00 87.06 191 ARG A O 1
ATOM 1507 N N . TYR A 1 192 ? 7.755 -16.199 -16.916 1.00 87.62 192 TYR A N 1
ATOM 1508 C CA . TYR A 1 192 ? 7.936 -17.119 -18.042 1.00 87.62 192 TYR A CA 1
ATOM 1509 C C . TYR A 1 192 ? 7.227 -18.463 -17.842 1.00 87.62 192 TYR A C 1
ATOM 1511 O O . TYR A 1 192 ? 7.150 -19.244 -18.783 1.00 87.62 192 TYR A O 1
ATOM 1519 N N . GLY A 1 193 ? 6.663 -18.707 -16.657 1.00 85.19 193 GLY A N 1
ATOM 1520 C CA . GLY A 1 193 ? 6.164 -20.020 -16.261 1.00 85.19 193 GLY A CA 1
ATOM 1521 C C . GLY A 1 193 ? 7.255 -20.841 -15.581 1.00 85.19 193 GLY A C 1
ATOM 1522 O O . GLY A 1 193 ? 8.446 -20.539 -15.679 1.00 85.19 193 GLY A O 1
ATOM 1523 N N . ARG A 1 194 ? 6.839 -21.883 -14.859 1.00 84.19 194 ARG A N 1
ATOM 1524 C CA . ARG A 1 194 ? 7.784 -22.880 -14.357 1.00 84.19 194 ARG A CA 1
ATOM 1525 C C . ARG A 1 194 ? 8.340 -23.653 -15.540 1.00 84.19 194 ARG A C 1
ATOM 1527 O O . ARG A 1 194 ? 7.587 -24.049 -16.424 1.00 84.19 194 ARG A O 1
ATOM 1534 N N . VAL A 1 195 ? 9.650 -23.866 -15.540 1.00 80.25 195 VAL A N 1
ATOM 1535 C CA . VAL A 1 195 ? 10.247 -24.850 -16.438 1.00 80.25 195 VAL A CA 1
ATOM 1536 C C . VAL A 1 195 ? 9.834 -26.212 -15.901 1.00 80.25 195 VAL A C 1
ATOM 1538 O O . VAL A 1 195 ? 10.249 -26.596 -14.809 1.00 80.25 195 VAL A O 1
ATOM 1541 N N . GLU A 1 196 ? 8.967 -26.909 -16.626 1.00 80.12 196 GLU A N 1
ATOM 1542 C CA . GLU A 1 196 ? 8.663 -28.302 -16.322 1.00 80.12 196 GLU A CA 1
ATOM 1543 C C . GLU A 1 196 ? 9.933 -29.128 -16.549 1.00 80.12 196 GLU A C 1
ATOM 1545 O O . GLU A 1 196 ? 10.600 -29.003 -17.579 1.00 80.12 196 GLU A O 1
ATOM 1550 N N . SER A 1 197 ? 10.312 -29.940 -15.564 1.00 71.12 197 SER A N 1
ATOM 1551 C CA . SER A 1 197 ? 11.383 -30.913 -15.756 1.00 71.12 197 SER A CA 1
ATOM 1552 C C . SER A 1 197 ? 10.918 -31.987 -16.743 1.00 71.12 197 SER A C 1
ATOM 1554 O O . SER A 1 197 ? 9.737 -32.330 -16.790 1.00 71.12 197 SER A O 1
ATOM 1556 N N . ALA A 1 198 ? 11.849 -32.556 -17.515 1.00 63.78 198 ALA A N 1
ATOM 1557 C CA . ALA A 1 198 ? 11.549 -33.646 -18.451 1.00 63.78 198 ALA A CA 1
ATOM 1558 C C . ALA A 1 198 ? 10.847 -34.842 -17.766 1.00 63.78 198 ALA A C 1
ATOM 1560 O O . ALA A 1 198 ? 10.035 -35.522 -18.389 1.00 63.78 198 ALA A O 1
ATOM 1561 N N . ASP A 1 199 ? 11.085 -35.034 -16.466 1.00 64.25 199 ASP A N 1
ATOM 1562 C CA . ASP A 1 199 ? 10.455 -36.076 -15.652 1.00 64.25 199 ASP A CA 1
ATOM 1563 C C . ASP A 1 199 ? 8.950 -35.843 -15.409 1.00 64.25 199 ASP A C 1
ATOM 1565 O O . ASP A 1 199 ? 8.205 -36.802 -15.217 1.00 64.25 199 ASP A O 1
ATOM 1569 N N . ALA A 1 200 ? 8.469 -34.593 -15.455 1.00 57.66 200 ALA A N 1
ATOM 1570 C CA . ALA A 1 200 ? 7.045 -34.273 -15.302 1.00 57.66 200 ALA A CA 1
ATOM 1571 C C . ALA A 1 200 ? 6.229 -34.591 -16.570 1.00 57.66 200 ALA A C 1
ATOM 1573 O O . ALA A 1 200 ? 5.063 -34.976 -16.478 1.00 57.66 200 ALA A O 1
ATOM 1574 N N . VAL A 1 201 ? 6.856 -34.508 -17.750 1.00 54.53 201 VAL A N 1
ATOM 1575 C CA . VAL A 1 201 ? 6.221 -34.811 -19.047 1.00 54.53 201 VAL A CA 1
ATOM 1576 C C . VAL A 1 201 ? 5.973 -36.318 -19.210 1.00 54.53 201 VAL A C 1
ATOM 1578 O O . VAL A 1 201 ? 5.006 -36.723 -19.850 1.00 54.53 201 VAL A O 1
ATOM 1581 N N . GLY A 1 202 ? 6.788 -37.167 -18.573 1.00 48.06 202 GLY A N 1
ATOM 1582 C CA . GLY A 1 202 ? 6.610 -38.624 -18.589 1.00 48.06 202 GLY A CA 1
ATOM 1583 C C . GLY A 1 202 ? 5.412 -39.139 -17.778 1.00 48.06 202 GLY A C 1
ATOM 1584 O O . GLY A 1 202 ? 4.967 -40.262 -18.003 1.00 48.06 202 GLY A O 1
ATOM 1585 N N . ALA A 1 203 ? 4.869 -38.334 -16.857 1.00 53.38 203 ALA A N 1
ATOM 1586 C CA . ALA A 1 203 ? 3.746 -38.726 -16.000 1.00 53.38 203 ALA A CA 1
ATOM 1587 C C . ALA A 1 203 ? 2.364 -38.414 -16.609 1.00 53.38 203 ALA A C 1
ATOM 1589 O O . ALA A 1 203 ? 1.360 -38.985 -16.184 1.00 53.38 203 ALA A O 1
ATOM 1590 N N . LEU A 1 204 ? 2.302 -37.542 -17.620 1.00 51.72 204 LEU A N 1
ATOM 1591 C CA . LEU A 1 204 ? 1.079 -37.201 -18.347 1.00 51.72 204 LEU A CA 1
ATOM 1592 C C . LEU A 1 204 ? 1.166 -37.769 -19.766 1.00 51.72 204 LEU A C 1
ATOM 1594 O O . LEU A 1 204 ? 1.420 -37.058 -20.734 1.00 51.72 204 LEU A O 1
ATOM 1598 N N . GLY A 1 205 ? 0.955 -39.081 -19.885 1.00 49.91 205 GLY A N 1
ATOM 1599 C CA . GLY A 1 205 ? 0.757 -39.740 -21.172 1.00 49.91 205 GLY A CA 1
ATOM 1600 C C . GLY A 1 205 ? -0.448 -39.143 -21.904 1.00 49.91 205 GLY A C 1
ATOM 1601 O O . GLY A 1 205 ? -1.589 -39.493 -21.620 1.00 49.91 205 GLY A O 1
ATOM 1602 N N . GLY A 1 206 ? -0.193 -38.233 -22.841 1.00 43.50 206 GLY A N 1
ATOM 1603 C CA . GLY A 1 206 ? -1.213 -37.584 -23.655 1.00 43.50 206 GLY A CA 1
ATOM 1604 C C . GLY A 1 206 ? -0.613 -37.089 -24.964 1.00 43.50 206 GLY A C 1
ATOM 1605 O O . GLY A 1 206 ? 0.237 -36.208 -24.985 1.00 43.50 206 GLY A O 1
ATOM 1606 N N . THR A 1 207 ? -1.044 -37.703 -26.058 1.00 43.56 207 THR A N 1
ATOM 1607 C CA . THR A 1 207 ? -0.650 -37.478 -27.450 1.00 43.56 207 THR A CA 1
ATOM 1608 C C . THR A 1 207 ? -0.599 -35.994 -27.833 1.00 43.56 207 THR A C 1
ATOM 1610 O O . THR A 1 207 ? -1.630 -35.331 -27.946 1.00 43.56 207 THR A O 1
ATOM 1613 N N . VAL A 1 208 ? 0.601 -35.484 -28.131 1.00 41.28 208 VAL A N 1
ATOM 1614 C CA . VAL A 1 208 ? 0.775 -34.208 -28.838 1.00 41.28 208 VAL A CA 1
ATOM 1615 C C . VAL A 1 208 ? 0.348 -34.423 -30.289 1.00 41.28 208 VAL A C 1
ATOM 1617 O O . VAL A 1 208 ? 1.085 -34.992 -31.092 1.00 41.28 208 VAL A O 1
ATOM 1620 N N . THR A 1 209 ? -0.863 -33.982 -30.626 1.00 39.88 209 THR A N 1
ATOM 1621 C CA . THR A 1 209 ? -1.263 -33.807 -32.025 1.00 39.88 209 THR A CA 1
ATOM 1622 C C . THR A 1 209 ? -0.683 -32.478 -32.492 1.00 39.88 209 THR A C 1
ATOM 1624 O O . THR A 1 209 ? -1.090 -31.419 -32.019 1.00 39.88 209 THR A O 1
ATOM 1627 N N . ALA A 1 210 ? 0.306 -32.538 -33.382 1.00 41.09 210 ALA A N 1
ATOM 1628 C CA . ALA A 1 210 ? 0.823 -31.368 -34.075 1.00 41.09 210 ALA A CA 1
ATOM 1629 C C . ALA A 1 210 ? -0.270 -30.805 -34.996 1.00 41.09 210 ALA A C 1
ATOM 1631 O O . ALA A 1 210 ? -0.843 -31.545 -35.795 1.00 41.09 210 ALA A O 1
ATOM 1632 N N . ILE A 1 211 ? -0.547 -29.507 -34.892 1.00 41.72 211 ILE A N 1
ATOM 1633 C CA . ILE A 1 211 ? -1.357 -28.775 -35.869 1.00 41.72 211 ILE A CA 1
ATOM 1634 C C . ILE A 1 211 ? -0.453 -27.684 -36.439 1.00 41.72 211 ILE A C 1
ATOM 1636 O O . ILE A 1 211 ? 0.172 -26.948 -35.671 1.00 41.72 211 ILE A O 1
ATOM 1640 N N . GLY A 1 212 ? -0.316 -27.693 -37.767 1.00 35.34 212 GLY A N 1
ATOM 1641 C CA . GLY A 1 212 ? 0.468 -26.734 -38.547 1.00 35.34 212 GLY A CA 1
ATOM 1642 C C . GLY A 1 212 ? -0.228 -25.403 -38.775 1.00 35.34 212 GLY A C 1
ATOM 1643 O O . GLY A 1 212 ? -1.374 -25.229 -38.302 1.00 35.34 212 GLY A O 1
#